Protein AF-A0A538B0Q5-F1 (afdb_monomer_lite)

Secondary structure (DSSP, 8-state):
-EEEE-SSEEEEE-S-TTS-HHHHHHHHHHTT-EEEEEEEEE-GGGTTSEEEEEEEESSPPEEEEESSS----TT-S-EEEEEEEETT--SEEEEEEEEEPPTTPPPSB---TTSTTSTTTT---TTSBHHHHHHHHHHHT-EEEEEES-TTT--TT---TTTTTTSEEEEEEEEETTEEEEEEESSPPPPPPTTSHHHHHHHHHTTT-

Structure (mmCIF, N/CA/C/O backbone):
data_AF-A0A538B0Q5-F1
#
_entry.id   AF-A0A538B0Q5-F1
#
loop_
_atom_site.group_PDB
_atom_site.id
_atom_site.type_symbol
_atom_site.label_atom_id
_atom_site.label_alt_id
_atom_site.label_comp_id
_atom_site.label_asym_id
_atom_site.label_entity_id
_atom_site.label_seq_id
_atom_site.pdbx_PDB_ins_code
_atom_site.Cartn_x
_atom_site.Cartn_y
_atom_site.Cartn_z
_atom_site.occupancy
_atom_site.B_iso_or_equiv
_atom_site.auth_seq_id
_atom_site.auth_comp_id
_atom_site.auth_asym_id
_atom_site.auth_atom_id
_atom_site.pdbx_PDB_model_num
ATOM 1 N N . MET A 1 1 ? -12.295 -9.706 17.803 1.00 76.81 1 MET A N 1
ATOM 2 C CA . MET A 1 1 ? -11.868 -8.493 18.529 1.00 76.81 1 MET A CA 1
ATOM 3 C C . MET A 1 1 ? -11.926 -8.810 20.002 1.00 76.81 1 MET A C 1
ATOM 5 O O . MET A 1 1 ? -12.905 -9.413 20.437 1.00 76.81 1 MET A O 1
ATOM 9 N N . SER A 1 2 ? -10.903 -8.405 20.740 1.00 84.00 2 SER A N 1
ATOM 10 C CA . SER A 1 2 ? -10.855 -8.537 22.190 1.00 84.00 2 SER A CA 1
ATOM 11 C C . SER A 1 2 ? -10.768 -7.169 22.850 1.00 84.00 2 SER A C 1
ATOM 13 O O . SER A 1 2 ? -10.190 -6.230 22.303 1.00 84.00 2 SER A O 1
ATOM 15 N N . PHE A 1 3 ? -11.368 -7.075 24.036 1.00 87.56 3 PHE A N 1
ATOM 16 C CA . PHE A 1 3 ? -11.275 -5.914 24.906 1.00 87.56 3 PHE A CA 1
ATOM 17 C C . PHE A 1 3 ? -10.612 -6.320 26.212 1.00 87.56 3 PHE A C 1
ATOM 19 O O . PHE A 1 3 ? -10.954 -7.342 26.811 1.00 87.56 3 PHE A O 1
ATOM 26 N N . SER A 1 4 ? -9.691 -5.493 26.679 1.00 90.25 4 SER A N 1
ATOM 27 C CA . SER A 1 4 ? -9.152 -5.571 28.031 1.00 90.25 4 SER A CA 1
ATOM 28 C C . SER A 1 4 ? -9.111 -4.185 28.664 1.00 90.25 4 SER A C 1
ATOM 30 O O . SER A 1 4 ? -9.339 -3.179 27.995 1.00 90.25 4 SER A O 1
ATOM 32 N N . ASN A 1 5 ? -8.894 -4.133 29.973 1.00 87.81 5 ASN A N 1
ATOM 33 C CA . ASN A 1 5 ? -8.815 -2.891 30.728 1.00 87.81 5 ASN A CA 1
ATOM 34 C C . ASN A 1 5 ? -7.519 -2.909 31.542 1.00 87.81 5 ASN A C 1
ATOM 36 O O . ASN A 1 5 ? -7.260 -3.891 32.242 1.00 87.81 5 ASN A O 1
ATOM 40 N N . ASP A 1 6 ? -6.712 -1.856 31.439 1.00 87.69 6 ASP A N 1
ATOM 41 C CA . ASP A 1 6 ? -5.431 -1.724 32.151 1.00 87.69 6 ASP A CA 1
ATOM 42 C C . ASP A 1 6 ? -5.506 -0.796 33.385 1.00 87.69 6 ASP A C 1
ATOM 44 O O . ASP A 1 6 ? -4.496 -0.497 34.020 1.00 87.69 6 ASP A O 1
ATOM 48 N N . GLY A 1 7 ? -6.717 -0.368 33.754 1.00 83.81 7 GLY A N 1
ATOM 49 C CA . GLY A 1 7 ? -7.027 0.527 34.867 1.00 83.81 7 GLY A CA 1
ATOM 50 C C . GLY A 1 7 ? -7.202 1.991 34.462 1.00 83.81 7 GLY A C 1
ATOM 51 O O . GLY A 1 7 ? -7.854 2.735 35.195 1.00 83.81 7 GLY A O 1
ATOM 52 N N . GLN A 1 8 ? -6.668 2.404 33.309 1.00 86.50 8 GLN A N 1
ATOM 53 C CA . GLN A 1 8 ? -6.812 3.765 32.777 1.00 86.50 8 GLN A CA 1
ATOM 54 C C . GLN A 1 8 ? -7.414 3.789 31.367 1.00 86.50 8 GLN A C 1
ATOM 56 O O . GLN A 1 8 ? -8.008 4.796 30.982 1.00 86.50 8 GLN A O 1
ATOM 61 N N . TYR A 1 9 ? -7.313 2.679 30.636 1.00 90.62 9 TYR A N 1
ATOM 62 C CA . TYR A 1 9 ? -7.735 2.553 29.251 1.00 90.62 9 TYR A CA 1
ATOM 63 C C . TYR A 1 9 ? -8.547 1.278 29.013 1.00 90.62 9 TYR A C 1
ATOM 65 O O . TYR A 1 9 ? -8.356 0.246 29.663 1.00 90.62 9 TYR A O 1
ATOM 73 N N . ILE A 1 10 ? -9.428 1.348 28.019 1.00 88.94 10 ILE A N 1
ATOM 74 C CA . ILE A 1 10 ? -9.955 0.196 27.293 1.00 88.94 10 ILE A CA 1
ATOM 75 C C . ILE A 1 10 ? -8.992 -0.089 26.140 1.00 88.94 10 ILE A C 1
ATOM 77 O O . ILE A 1 10 ? -8.752 0.759 25.286 1.00 88.94 10 ILE A O 1
ATOM 81 N N . VAL A 1 11 ? -8.446 -1.296 26.112 1.00 90.12 11 VAL A N 1
ATOM 82 C CA . VAL A 1 11 ? -7.551 -1.787 25.063 1.00 90.12 11 VAL A CA 1
ATOM 83 C C . VAL A 1 11 ? -8.374 -2.671 24.136 1.00 90.12 11 VAL A C 1
ATOM 85 O O . VAL A 1 11 ? -8.817 -3.742 24.555 1.00 90.12 11 VAL A O 1
ATOM 88 N N . ALA A 1 12 ? -8.581 -2.225 22.900 1.00 88.38 12 ALA A N 1
ATOM 89 C CA . ALA A 1 12 ? -9.309 -2.945 21.862 1.00 88.38 12 ALA A CA 1
ATOM 90 C C . ALA A 1 12 ? -8.327 -3.481 20.812 1.00 88.38 12 ALA A C 1
ATOM 92 O O . ALA A 1 12 ? -7.640 -2.702 20.153 1.00 88.38 12 ALA A O 1
ATOM 93 N N . VAL A 1 13 ? -8.262 -4.804 20.642 1.00 85.19 13 VAL A N 1
ATOM 94 C CA . VAL A 1 13 ? -7.390 -5.458 19.652 1.00 85.19 13 VAL A CA 1
ATOM 95 C C . VAL A 1 13 ? -8.233 -6.104 18.563 1.00 85.19 13 VAL A C 1
ATOM 97 O O . VAL A 1 13 ? -9.110 -6.938 18.823 1.00 85.19 13 VAL A O 1
ATOM 100 N N . ILE A 1 14 ? -7.952 -5.741 17.315 1.00 75.44 14 ILE A N 1
ATOM 101 C CA . ILE A 1 14 ? -8.694 -6.226 16.155 1.00 75.44 14 ILE A CA 1
ATOM 102 C C . ILE A 1 14 ? -8.078 -7.556 15.699 1.00 75.44 14 ILE A C 1
ATOM 104 O O . ILE A 1 14 ? -7.111 -7.604 14.949 1.00 75.44 14 ILE A O 1
ATOM 108 N N . GLU A 1 15 ? -8.633 -8.655 16.207 1.00 69.81 15 GLU A N 1
ATOM 109 C CA . GLU A 1 15 ? -8.141 -10.021 15.945 1.00 69.81 15 GLU A CA 1
ATOM 110 C C . GLU A 1 15 ? -8.702 -10.648 14.662 1.00 69.81 15 GLU A C 1
ATOM 112 O O . GLU A 1 15 ? -8.016 -11.426 14.006 1.00 69.81 15 GLU A O 1
ATOM 117 N N . ASP A 1 16 ? -9.957 -10.328 14.332 1.00 66.31 16 ASP A N 1
ATOM 118 C CA . ASP A 1 16 ? -10.623 -10.764 13.104 1.00 66.31 16 ASP A CA 1
ATOM 119 C C . ASP A 1 16 ? -11.219 -9.537 12.410 1.00 66.31 16 ASP A C 1
ATOM 121 O O . ASP A 1 16 ? -12.294 -9.061 12.776 1.00 66.31 16 ASP A O 1
ATOM 125 N N . PRO A 1 17 ? -10.498 -8.983 11.445 1.00 59.56 17 PRO A N 1
ATOM 126 C CA . PRO A 1 17 ? -10.914 -7.802 10.715 1.00 59.56 17 PRO A CA 1
ATOM 127 C C . PRO A 1 17 ? -11.719 -8.132 9.451 1.00 59.56 17 PRO A C 1
ATOM 129 O O . PRO A 1 17 ? -12.080 -7.227 8.706 1.00 59.56 17 PRO A O 1
ATOM 132 N N . GLN A 1 18 ? -11.993 -9.417 9.188 1.00 62.22 18 GLN A N 1
ATOM 133 C CA . GLN A 1 18 ? -13.043 -9.817 8.248 1.00 62.22 18 GLN A CA 1
ATOM 134 C C . GLN A 1 18 ? -14.423 -9.836 8.924 1.00 62.22 18 GLN A C 1
ATOM 136 O O . GLN A 1 18 ? -15.423 -10.116 8.262 1.00 62.22 18 GLN A O 1
ATOM 141 N N . ALA A 1 19 ? -14.488 -9.553 10.232 1.00 66.50 19 ALA A N 1
ATOM 142 C CA . ALA A 1 19 ? -15.744 -9.355 10.930 1.00 66.50 19 ALA A CA 1
ATOM 143 C C . ALA A 1 19 ? -16.524 -8.183 10.322 1.00 66.50 19 ALA A C 1
ATOM 145 O O . ALA A 1 19 ? -15.962 -7.168 9.913 1.00 66.50 19 ALA A O 1
ATOM 146 N N . ASP A 1 20 ? -17.840 -8.351 10.283 1.00 78.38 20 ASP A N 1
ATOM 147 C CA . ASP A 1 20 ? -18.780 -7.353 9.795 1.00 78.38 20 ASP A CA 1
ATOM 148 C C . ASP A 1 20 ? -18.624 -6.008 10.537 1.00 78.38 20 ASP A C 1
ATOM 150 O O . ASP A 1 20 ? -18.430 -5.974 11.757 1.00 78.38 20 ASP A O 1
ATOM 154 N N . ALA A 1 21 ? -18.699 -4.900 9.793 1.00 84.06 21 ALA A N 1
ATOM 155 C CA . ALA A 1 21 ? -18.480 -3.552 10.320 1.00 84.06 21 ALA A CA 1
ATOM 156 C C . ALA A 1 21 ? -19.457 -3.212 11.458 1.00 84.06 21 ALA A C 1
ATOM 158 O O . ALA A 1 21 ? -19.044 -2.677 12.490 1.00 84.06 21 ALA A O 1
ATOM 159 N N . ASP A 1 22 ? -20.731 -3.594 11.308 1.00 85.31 22 ASP A N 1
ATOM 160 C CA . ASP A 1 22 ? -21.761 -3.355 12.317 1.00 85.31 22 ASP A CA 1
ATOM 161 C C . ASP A 1 22 ? -21.506 -4.214 13.557 1.00 85.31 22 ASP A C 1
ATOM 163 O O . ASP A 1 22 ? -21.718 -3.760 14.681 1.00 85.31 22 ASP A O 1
ATOM 167 N N . ALA A 1 23 ? -20.996 -5.437 13.385 1.00 86.06 23 ALA A N 1
ATOM 168 C CA . ALA A 1 23 ? -20.600 -6.284 14.507 1.00 86.06 23 ALA A CA 1
ATOM 169 C C . ALA A 1 23 ? -19.429 -5.682 15.305 1.00 86.06 23 ALA A C 1
ATOM 171 O O . ALA A 1 23 ? -19.438 -5.728 16.539 1.00 86.06 23 ALA A O 1
ATOM 172 N N . LEU A 1 24 ? -18.441 -5.089 14.626 1.00 84.94 24 LEU A N 1
ATOM 173 C CA . LEU A 1 24 ? -17.320 -4.404 15.276 1.00 84.94 24 LEU A CA 1
ATOM 174 C C . LEU A 1 24 ? -17.778 -3.125 15.993 1.00 84.94 24 LEU A C 1
ATOM 176 O O . LEU A 1 24 ? -17.452 -2.938 17.167 1.00 84.94 24 LEU A O 1
ATOM 180 N N . ALA A 1 25 ? -18.592 -2.292 15.341 1.00 88.31 25 ALA A N 1
ATOM 181 C CA . ALA A 1 25 ? -19.164 -1.091 15.950 1.00 88.31 25 ALA A CA 1
ATOM 182 C C . ALA A 1 25 ? -20.062 -1.429 17.156 1.00 88.31 25 ALA A C 1
ATOM 184 O O . ALA A 1 25 ? -19.958 -0.814 18.219 1.00 88.31 25 ALA A O 1
ATOM 185 N N . ALA A 1 26 ? -20.893 -2.471 17.050 1.00 88.88 26 ALA A N 1
ATOM 186 C CA . ALA A 1 26 ? -21.725 -2.943 18.154 1.00 88.88 26 ALA A CA 1
ATOM 187 C C . ALA A 1 26 ? -20.891 -3.434 19.344 1.00 88.88 26 ALA A C 1
ATOM 189 O O . ALA A 1 26 ? -21.313 -3.295 20.494 1.00 88.88 26 ALA A O 1
ATOM 190 N N . ALA A 1 27 ? -19.711 -4.000 19.092 1.00 89.06 27 ALA A N 1
ATOM 191 C CA . ALA A 1 27 ? -18.803 -4.416 20.147 1.00 89.06 27 ALA A CA 1
ATOM 192 C C . ALA A 1 27 ? -18.197 -3.205 20.884 1.00 89.06 27 ALA A C 1
ATOM 194 O O . ALA A 1 27 ? -18.163 -3.220 22.111 1.00 89.06 27 ALA A O 1
ATOM 195 N N . PHE A 1 28 ? -17.838 -2.114 20.194 1.00 91.00 28 PHE A N 1
ATOM 196 C CA . PHE A 1 28 ? -17.477 -0.849 20.859 1.00 91.00 28 PHE A CA 1
ATOM 197 C C . PHE A 1 28 ? -18.643 -0.265 21.673 1.00 91.00 28 PHE A C 1
ATOM 199 O O . PHE A 1 28 ? -18.464 0.116 22.834 1.00 91.00 28 PHE A O 1
ATOM 206 N N . ALA A 1 29 ? -19.858 -0.280 21.121 1.00 91.69 29 ALA A N 1
ATOM 207 C CA . ALA A 1 29 ? -21.050 0.232 21.797 1.00 91.69 29 ALA A CA 1
ATOM 208 C C . ALA A 1 29 ? -21.390 -0.536 23.091 1.00 91.69 29 ALA A C 1
ATOM 210 O O . ALA A 1 29 ? -21.847 0.065 24.064 1.00 91.69 29 ALA A O 1
ATOM 211 N N . GLN A 1 30 ? -21.119 -1.847 23.154 1.00 91.12 30 GLN A N 1
ATOM 212 C CA . GLN A 1 30 ? -21.259 -2.644 24.387 1.00 91.12 30 GLN A CA 1
ATOM 213 C C . GLN A 1 30 ? -20.343 -2.158 25.521 1.00 91.12 30 GLN A C 1
ATOM 215 O O . GLN A 1 30 ? -20.654 -2.369 26.693 1.00 91.12 30 GLN A O 1
ATOM 220 N N . HIS A 1 31 ? -19.252 -1.470 25.179 1.00 89.38 31 HIS A N 1
ATOM 221 C CA . HIS A 1 31 ? -18.333 -0.831 26.117 1.00 89.38 31 HIS A CA 1
ATOM 222 C C . HIS A 1 31 ? -18.621 0.667 26.323 1.00 89.38 31 HIS A C 1
ATOM 224 O O . HIS A 1 31 ? -17.837 1.353 26.973 1.00 89.38 31 HIS A O 1
ATOM 230 N N . GLY A 1 32 ? -19.757 1.173 25.826 1.00 90.06 32 GLY A N 1
ATOM 231 C CA . GLY A 1 32 ? -20.175 2.569 25.989 1.00 90.06 32 GLY A CA 1
ATOM 232 C C . GLY A 1 32 ? -19.430 3.562 25.094 1.00 90.06 32 GLY A C 1
ATOM 233 O O . GLY A 1 32 ? -19.458 4.757 25.374 1.00 90.06 32 GLY A O 1
ATOM 234 N N . LEU A 1 33 ? -18.766 3.076 24.044 1.00 91.00 33 LEU A N 1
ATOM 235 C CA . LEU A 1 33 ? -17.949 3.875 23.135 1.00 91.00 33 LEU A CA 1
ATOM 236 C C . LEU A 1 33 ? -18.730 4.188 21.847 1.00 91.00 33 LEU A C 1
ATOM 238 O O . LEU A 1 33 ? -19.283 3.278 21.229 1.00 91.00 33 LEU A O 1
ATOM 242 N N . ASP A 1 34 ? -18.752 5.459 21.430 1.00 91.19 34 ASP A N 1
ATOM 243 C CA . ASP A 1 34 ? -19.313 5.904 20.140 1.00 91.19 34 ASP A CA 1
ATOM 244 C C . ASP A 1 34 ? -18.206 5.885 19.071 1.00 91.19 34 ASP A C 1
ATOM 246 O O . ASP A 1 34 ? -17.648 6.917 18.691 1.00 91.19 34 ASP A O 1
ATOM 250 N N . ILE A 1 35 ? -17.817 4.672 18.668 1.00 90.25 35 ILE A N 1
ATOM 251 C CA . ILE A 1 35 ? -16.793 4.432 17.645 1.00 90.25 35 ILE A CA 1
ATOM 252 C C . ILE A 1 35 ? -17.443 3.737 16.457 1.00 90.25 35 ILE A C 1
ATOM 254 O O . ILE A 1 35 ? -18.004 2.646 16.581 1.00 90.25 35 ILE A O 1
ATOM 258 N N . THR A 1 36 ? -17.352 4.380 15.299 1.00 90.44 36 THR A N 1
ATOM 259 C CA . THR A 1 36 ? -17.851 3.848 14.028 1.00 90.44 36 THR A CA 1
ATOM 260 C C . THR A 1 36 ? -16.731 3.151 13.265 1.00 90.44 36 THR A C 1
ATOM 262 O O . THR A 1 36 ? -15.564 3.524 13.386 1.00 90.44 36 THR A O 1
ATOM 265 N N . VAL A 1 37 ? -17.088 2.112 12.507 1.00 89.56 37 VAL A N 1
ATOM 266 C CA . VAL A 1 37 ? -16.137 1.279 11.765 1.00 89.56 37 VAL A CA 1
ATOM 267 C C . VAL A 1 37 ? -16.543 1.239 10.298 1.00 89.56 37 VAL A C 1
ATOM 269 O O . VAL A 1 37 ? -17.668 0.862 9.980 1.00 89.56 37 VAL A O 1
ATOM 272 N N . GLU A 1 38 ? -15.617 1.584 9.411 1.00 90.88 38 GLU A N 1
ATOM 273 C CA . GLU A 1 38 ? -15.754 1.429 7.963 1.00 90.88 38 GLU A CA 1
ATOM 274 C C . GLU A 1 38 ? -14.793 0.346 7.451 1.00 90.88 38 GLU A C 1
ATOM 276 O O . GLU A 1 38 ? -13.660 0.222 7.922 1.00 90.88 38 GLU A O 1
ATOM 281 N N . LEU A 1 39 ? -15.238 -0.447 6.470 1.00 89.44 39 LEU A N 1
ATOM 282 C CA . LEU A 1 39 ? -14.409 -1.451 5.800 1.00 89.44 39 LEU A CA 1
ATOM 283 C C . LEU A 1 39 ? -14.133 -1.037 4.354 1.00 89.44 39 LEU A C 1
ATOM 285 O O . LEU A 1 39 ? -15.050 -1.005 3.530 1.00 89.44 39 LEU A O 1
ATOM 289 N N . LEU A 1 40 ? -12.862 -0.817 4.019 1.00 91.56 40 LEU A N 1
ATOM 290 C CA . LEU A 1 40 ? -12.434 -0.461 2.664 1.00 91.56 40 LEU A CA 1
ATOM 291 C C . LEU A 1 40 ? -11.590 -1.567 2.015 1.00 91.56 40 LEU A C 1
ATOM 293 O O . LEU A 1 40 ? -10.866 -2.272 2.721 1.00 91.56 40 LEU A O 1
ATOM 297 N N . PRO A 1 41 ? -11.661 -1.742 0.680 1.00 93.19 41 PRO A N 1
ATOM 298 C CA . PRO A 1 41 ? -10.795 -2.680 -0.022 1.00 93.19 41 PRO A CA 1
ATOM 299 C C . PRO A 1 41 ? -9.342 -2.216 0.064 1.00 93.19 41 PRO A C 1
ATOM 301 O O . PRO A 1 41 ? -9.035 -1.058 -0.233 1.00 93.19 41 PRO A O 1
ATOM 304 N N . VAL A 1 42 ? -8.443 -3.119 0.450 1.00 91.88 42 VAL A N 1
ATOM 305 C CA . VAL A 1 42 ? -7.012 -2.817 0.574 1.00 91.88 42 VAL A CA 1
ATOM 306 C C . VAL A 1 42 ? -6.132 -3.881 -0.060 1.00 91.88 42 VAL A C 1
ATOM 308 O O . VAL A 1 42 ? -6.574 -5.003 -0.320 1.00 91.88 42 VAL A O 1
ATOM 311 N N . SER A 1 43 ? -4.863 -3.533 -0.273 1.00 91.94 43 SER A N 1
ATOM 312 C CA . SER A 1 43 ? -3.868 -4.486 -0.756 1.00 91.94 43 SER A CA 1
ATOM 313 C C . SER A 1 43 ? -3.645 -5.647 0.234 1.00 91.94 43 SER A C 1
ATOM 315 O O . SER A 1 43 ? -3.832 -5.468 1.444 1.00 91.94 43 SER A O 1
ATOM 317 N N . PRO A 1 44 ? -3.238 -6.843 -0.237 1.00 90.31 44 PRO A N 1
ATOM 318 C CA . PRO A 1 44 ? -3.142 -8.049 0.587 1.00 90.31 44 PRO A CA 1
ATOM 319 C C . PRO A 1 44 ? -2.392 -7.896 1.916 1.00 90.31 44 PRO A C 1
ATOM 321 O O . PRO A 1 44 ? -2.827 -8.463 2.917 1.00 90.31 44 PRO A O 1
ATOM 324 N N . SER A 1 45 ? -1.303 -7.118 1.969 1.00 86.88 45 SER A N 1
ATOM 325 C CA . SER A 1 45 ? -0.532 -6.937 3.212 1.00 86.88 45 SER A CA 1
ATOM 326 C C . SER A 1 45 ? -1.237 -6.067 4.260 1.00 86.88 45 SER A C 1
ATOM 328 O O . SER A 1 45 ? -0.878 -6.114 5.438 1.00 86.88 45 SER A O 1
ATOM 330 N N . LEU A 1 46 ? -2.245 -5.291 3.855 1.00 86.06 46 LEU A N 1
ATOM 331 C CA . LEU A 1 46 ? -3.045 -4.443 4.738 1.00 86.06 46 LEU A CA 1
ATOM 332 C C . LEU A 1 46 ? -4.381 -5.073 5.112 1.00 86.06 46 LEU A C 1
ATOM 334 O O . LEU A 1 46 ? -5.100 -4.497 5.931 1.00 86.06 46 LEU A O 1
ATOM 338 N N . VAL A 1 47 ? -4.721 -6.239 4.547 1.00 85.62 47 VAL A N 1
ATOM 339 C CA . VAL A 1 47 ? -5.938 -6.945 4.933 1.00 85.62 47 VAL A CA 1
ATOM 340 C C . VAL A 1 47 ? -5.885 -7.176 6.426 1.00 85.62 47 VAL A C 1
ATOM 342 O O . VAL A 1 47 ? -5.002 -7.830 6.984 1.00 85.62 47 VAL A O 1
ATOM 345 N N . GLY A 1 48 ? -6.865 -6.581 7.070 1.00 79.69 48 GLY A N 1
ATOM 346 C CA . GLY A 1 48 ? -7.046 -6.698 8.474 1.00 79.69 48 GLY A CA 1
ATOM 347 C C . GLY A 1 48 ? -6.339 -5.712 9.374 1.00 79.69 48 GLY A C 1
ATOM 348 O O . GLY A 1 48 ? -6.344 -5.866 10.595 1.00 79.69 48 GLY A O 1
ATOM 349 N N . LYS A 1 49 ? -5.709 -4.715 8.774 1.00 80.06 49 LYS A N 1
ATOM 350 C CA . LYS A 1 49 ? -5.036 -3.641 9.483 1.00 80.06 49 LYS A CA 1
ATOM 351 C C . LYS A 1 49 ? -5.923 -2.410 9.492 1.00 80.06 49 LYS A C 1
ATOM 353 O O . LYS A 1 49 ? -6.749 -2.216 8.597 1.00 80.06 49 LYS A O 1
ATOM 358 N N . MET A 1 50 ? -5.738 -1.576 10.505 1.00 82.81 50 MET A N 1
ATOM 359 C CA . MET A 1 50 ? -6.312 -0.240 10.485 1.00 82.81 50 MET A CA 1
ATOM 360 C C . MET A 1 50 ? -5.546 0.604 9.464 1.00 82.81 50 MET A C 1
ATOM 362 O O . MET A 1 50 ? -4.319 0.580 9.423 1.00 82.81 50 MET A O 1
ATOM 366 N N . VAL A 1 51 ? -6.263 1.307 8.595 1.00 81.12 51 VAL A N 1
ATOM 367 C CA . VAL A 1 51 ? -5.654 2.146 7.547 1.00 81.12 51 VAL A CA 1
ATOM 368 C C . VAL A 1 51 ? -5.930 3.627 7.753 1.00 81.12 51 VAL A C 1
ATOM 370 O O . VAL A 1 51 ? -5.254 4.460 7.153 1.00 81.12 51 VAL A O 1
ATOM 373 N N . MET A 1 52 ? -6.891 3.954 8.617 1.00 80.88 52 MET A N 1
ATOM 374 C CA . MET A 1 52 ? -7.192 5.313 9.039 1.00 80.88 52 MET A CA 1
ATOM 375 C C . MET A 1 52 ? -7.852 5.290 10.416 1.00 80.88 52 MET A C 1
ATOM 377 O O . MET A 1 52 ? -8.633 4.389 10.726 1.00 80.88 52 MET A O 1
ATOM 381 N N . GLU A 1 53 ? -7.541 6.304 11.207 1.00 80.94 53 GLU A N 1
ATOM 382 C CA . GLU A 1 53 ? -8.197 6.640 12.462 1.00 80.94 53 GLU A CA 1
ATOM 383 C C . GLU A 1 53 ? -8.456 8.146 12.425 1.00 80.94 53 GLU A C 1
ATOM 385 O O . GLU A 1 53 ? -7.544 8.917 12.117 1.00 80.94 53 GLU A O 1
ATOM 390 N N . ASP A 1 54 ? -9.694 8.546 12.690 1.00 79.19 54 ASP A N 1
ATOM 391 C CA . ASP A 1 54 ? -10.086 9.941 12.849 1.00 79.19 54 ASP A CA 1
ATOM 392 C C . ASP A 1 54 ? -10.868 10.106 14.156 1.00 79.19 54 ASP A C 1
ATOM 394 O O . ASP A 1 54 ? -11.692 9.263 14.527 1.00 79.19 54 ASP A O 1
ATOM 398 N N . GLN A 1 55 ? -10.597 11.196 14.864 1.00 77.88 55 GLN A N 1
ATOM 399 C CA . GLN A 1 55 ? -11.231 11.524 16.131 1.00 77.88 55 GLN A CA 1
ATOM 400 C C . GLN A 1 55 ? -11.783 12.942 16.058 1.00 77.88 55 GLN A C 1
ATOM 402 O O . GLN A 1 55 ? -11.040 13.919 15.976 1.00 77.88 55 GLN A O 1
ATOM 407 N N . ASP A 1 56 ? -13.102 13.054 16.193 1.00 65.62 56 ASP A N 1
ATOM 408 C CA . ASP A 1 56 ? -13.783 14.342 16.111 1.00 65.62 56 ASP A CA 1
ATOM 409 C C . ASP A 1 56 ? -13.625 15.156 17.405 1.00 65.62 56 ASP A C 1
ATOM 411 O O . ASP A 1 56 ? -13.442 16.375 17.368 1.00 65.62 56 ASP A O 1
ATOM 415 N N . GLN A 1 57 ? -13.770 14.503 18.569 1.00 62.81 57 GLN A N 1
ATOM 416 C CA . GLN A 1 57 ? -13.804 15.128 19.903 1.00 62.81 57 GLN A CA 1
ATOM 417 C C . GLN A 1 57 ? -13.405 14.130 21.001 1.00 62.81 57 GLN A C 1
ATOM 419 O O . GLN A 1 57 ? -13.670 12.942 20.853 1.00 62.81 57 GLN A O 1
ATOM 424 N N . GLY A 1 58 ? -12.860 14.609 22.129 1.00 61.50 58 GLY A N 1
ATOM 425 C CA . GLY A 1 58 ? -12.558 13.800 23.328 1.00 61.50 58 GLY A CA 1
ATOM 426 C C . GLY A 1 58 ? -11.072 13.789 23.720 1.00 61.50 58 GLY A C 1
ATOM 427 O O . GLY A 1 58 ? -10.280 14.449 23.050 1.00 61.50 58 GLY A O 1
ATOM 428 N N . PRO A 1 59 ? -10.692 13.095 24.815 1.00 68.69 59 PRO A N 1
ATOM 429 C CA . PRO A 1 59 ? -9.288 12.786 25.096 1.00 68.69 59 PRO A CA 1
ATOM 430 C C . PRO A 1 59 ? -8.720 11.871 23.999 1.00 68.69 59 PRO A C 1
ATOM 432 O O . PRO A 1 59 ? -9.465 11.071 23.437 1.00 68.69 59 PRO A O 1
ATOM 435 N N . ASP A 1 60 ? -7.436 12.017 23.671 1.00 81.62 60 ASP A N 1
ATOM 436 C CA . ASP A 1 60 ? -6.814 11.323 22.534 1.00 81.62 60 ASP A CA 1
ATOM 437 C C . ASP A 1 60 ? -6.881 9.795 22.695 1.00 81.62 60 ASP A C 1
ATOM 439 O O . ASP A 1 60 ? -6.434 9.239 23.704 1.00 81.62 60 ASP A O 1
ATOM 443 N N . ILE A 1 61 ? -7.439 9.120 21.688 1.00 83.94 61 ILE A N 1
ATOM 444 C CA . ILE A 1 61 ? -7.285 7.679 21.505 1.00 83.94 61 ILE A CA 1
ATOM 445 C C . ILE A 1 61 ? -5.867 7.420 21.001 1.00 83.94 61 ILE A C 1
ATOM 447 O O . ILE A 1 61 ? -5.347 8.117 20.131 1.00 83.94 61 ILE A O 1
ATOM 451 N N . GLU A 1 62 ? -5.218 6.411 21.573 1.00 85.94 62 GLU A N 1
ATOM 452 C CA . GLU A 1 62 ? -3.898 5.998 21.127 1.00 85.94 62 GLU A CA 1
ATOM 453 C C . GLU A 1 62 ? -3.988 4.774 20.224 1.00 85.94 62 GLU A C 1
ATOM 455 O O . GLU A 1 62 ? -4.541 3.736 20.599 1.00 85.94 62 GLU A O 1
ATOM 460 N N . THR A 1 63 ? -3.354 4.848 19.062 1.00 83.75 63 THR A N 1
ATOM 461 C CA . THR A 1 63 ? -3.181 3.683 18.206 1.00 83.75 63 THR A CA 1
ATOM 462 C C . THR A 1 63 ? -2.188 2.697 18.830 1.00 83.75 63 THR A C 1
ATOM 464 O O . THR A 1 63 ? -1.057 3.047 19.175 1.00 83.75 63 THR A O 1
ATOM 467 N N . LEU A 1 64 ? -2.584 1.431 18.940 1.00 79.88 64 LEU A N 1
ATOM 468 C CA . LEU A 1 64 ? -1.684 0.344 19.316 1.00 79.88 64 LEU A CA 1
ATOM 469 C C . LEU A 1 64 ? -0.968 -0.167 18.084 1.00 79.88 64 LEU A C 1
ATOM 471 O O . LEU A 1 64 ? -1.610 -0.484 17.081 1.00 79.88 64 LEU A O 1
ATOM 475 N N . PHE A 1 65 ? 0.345 -0.331 18.196 1.00 77.62 65 PHE A N 1
ATOM 476 C CA . PHE A 1 65 ? 1.148 -0.830 17.100 1.00 77.62 65 PHE A CA 1
ATOM 477 C C . PHE A 1 65 ? 1.797 -2.182 17.386 1.00 77.62 65 PHE A C 1
ATOM 479 O O . PHE A 1 65 ? 2.216 -2.466 18.506 1.00 77.62 65 PHE A O 1
ATOM 486 N N . ASP A 1 66 ? 1.915 -2.994 16.338 1.00 72.50 66 ASP A N 1
ATOM 487 C CA . ASP A 1 66 ? 2.724 -4.207 16.325 1.00 72.50 66 ASP A CA 1
ATOM 488 C C . ASP A 1 66 ? 3.928 -4.009 15.399 1.00 72.50 66 ASP A C 1
ATOM 490 O O . ASP A 1 66 ? 3.803 -3.971 14.170 1.00 72.50 66 ASP A O 1
ATOM 494 N N . ASP A 1 67 ? 5.105 -3.889 16.014 1.00 65.38 67 ASP A N 1
ATOM 495 C CA . ASP A 1 67 ? 6.396 -3.762 15.331 1.00 65.38 67 ASP A CA 1
ATOM 496 C C . ASP A 1 67 ? 6.859 -5.083 14.681 1.00 65.38 67 ASP A C 1
ATOM 498 O O . ASP A 1 67 ? 7.800 -5.099 13.884 1.00 65.38 67 ASP A O 1
ATOM 502 N N . GLN A 1 68 ? 6.228 -6.212 15.026 1.00 61.97 68 GLN A N 1
ATOM 503 C CA . GLN A 1 68 ? 6.524 -7.542 14.487 1.00 61.97 68 GLN A CA 1
ATOM 504 C C . GLN A 1 68 ? 5.574 -7.951 13.355 1.00 61.97 68 GLN A C 1
ATOM 506 O O . GLN A 1 68 ? 5.929 -8.821 12.559 1.00 61.97 68 GLN A O 1
ATOM 511 N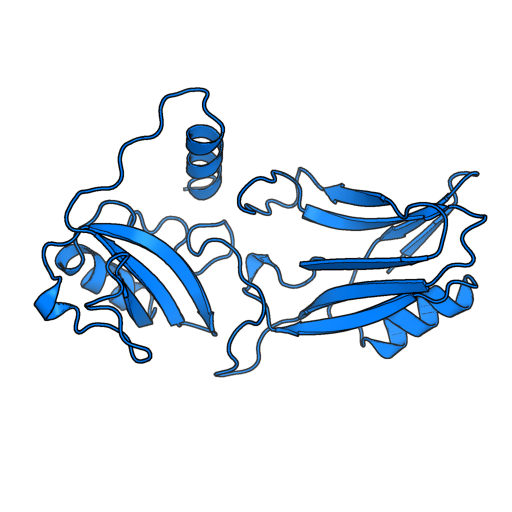 N . ALA A 1 69 ? 4.408 -7.310 13.222 1.00 60.41 69 ALA A N 1
ATOM 512 C CA . ALA A 1 69 ? 3.398 -7.652 12.212 1.00 60.41 69 ALA A CA 1
ATOM 513 C C . ALA A 1 69 ? 3.797 -7.327 10.756 1.00 60.41 69 ALA A C 1
ATOM 515 O O . ALA A 1 69 ? 3.029 -7.605 9.836 1.00 60.41 69 ALA A O 1
ATOM 516 N N . GLY A 1 70 ? 4.997 -6.785 10.520 1.00 58.34 70 GLY A N 1
ATOM 517 C CA . GLY A 1 70 ? 5.616 -6.743 9.192 1.00 58.34 70 GLY A CA 1
ATOM 518 C C . GLY A 1 70 ? 5.035 -5.723 8.207 1.00 58.34 70 GLY A C 1
ATOM 519 O O . GLY A 1 70 ? 5.400 -5.763 7.031 1.00 58.34 70 GLY A O 1
ATOM 520 N N . CYS A 1 71 ? 4.181 -4.789 8.644 1.00 63.09 71 CYS A N 1
ATOM 521 C CA . CYS A 1 71 ? 3.701 -3.715 7.771 1.00 63.09 71 CYS A CA 1
ATOM 522 C C . CYS A 1 71 ? 4.866 -2.810 7.388 1.00 63.09 71 CYS A C 1
ATOM 524 O O . CYS A 1 71 ? 5.523 -2.213 8.240 1.00 63.09 71 CYS A O 1
ATOM 526 N N . THR A 1 72 ? 5.106 -2.679 6.089 1.00 66.56 72 THR A N 1
ATOM 527 C CA . THR A 1 72 ? 6.114 -1.753 5.566 1.00 66.56 72 THR A CA 1
ATOM 528 C C . THR A 1 72 ? 5.447 -0.492 5.036 1.00 66.56 72 THR A C 1
ATOM 530 O O . THR A 1 72 ? 5.462 -0.248 3.841 1.00 66.56 72 THR A O 1
ATOM 533 N N . LEU A 1 73 ? 4.848 0.305 5.924 1.00 63.66 73 LEU A N 1
ATOM 534 C CA . LEU A 1 73 ? 4.245 1.581 5.532 1.00 63.66 73 LEU A CA 1
ATOM 535 C C . LEU A 1 73 ? 5.336 2.642 5.274 1.00 63.66 73 LEU A C 1
ATOM 537 O O . LEU A 1 73 ? 6.326 2.702 6.017 1.00 63.66 73 LEU A O 1
ATOM 541 N N . PRO A 1 74 ? 5.182 3.523 4.270 1.00 53.28 74 PRO A N 1
ATOM 542 C CA . PRO A 1 74 ? 6.062 4.675 4.105 1.00 53.28 74 PRO A CA 1
ATOM 543 C C . PRO A 1 74 ? 6.068 5.545 5.374 1.00 53.28 74 PRO A C 1
ATOM 545 O O . PRO A 1 74 ? 5.028 6.014 5.823 1.00 53.28 74 PRO A O 1
ATOM 548 N N . GLY A 1 75 ? 7.244 5.756 5.975 1.00 54.47 75 GLY A N 1
ATOM 549 C CA . GLY A 1 75 ? 7.397 6.609 7.164 1.00 54.47 75 GLY A CA 1
ATOM 550 C C . GLY A 1 75 ? 7.002 5.983 8.510 1.00 54.47 75 GLY A C 1
ATOM 551 O O . GLY A 1 75 ? 7.171 6.642 9.531 1.00 54.47 75 GLY A O 1
ATOM 552 N N . SER A 1 76 ? 6.555 4.722 8.541 1.00 61.91 76 SER A N 1
ATOM 553 C CA . SER A 1 76 ? 6.283 3.980 9.781 1.00 61.91 76 SER A CA 1
ATOM 554 C C . SER A 1 76 ? 6.912 2.582 9.744 1.00 61.91 76 SER A C 1
ATOM 556 O O . SER A 1 76 ? 7.155 1.997 8.685 1.00 61.91 76 SER A O 1
ATOM 558 N N . THR A 1 77 ? 7.241 2.047 10.916 1.00 60.56 77 THR A N 1
ATOM 559 C CA . THR A 1 77 ? 7.743 0.674 11.098 1.00 60.56 77 THR A CA 1
ATOM 560 C C . THR A 1 77 ? 6.697 -0.261 11.688 1.00 60.56 77 THR A C 1
ATOM 562 O O . THR A 1 77 ? 6.985 -1.441 11.872 1.00 60.56 77 THR A O 1
ATOM 565 N N . SER A 1 78 ? 5.514 0.260 12.001 1.00 67.75 78 SER A N 1
ATOM 566 C CA . SER A 1 78 ? 4.625 -0.361 12.970 1.00 67.75 78 SER A CA 1
ATOM 567 C C . SER A 1 78 ? 3.211 -0.471 12.398 1.00 67.75 78 SER A C 1
ATOM 569 O O . SER A 1 78 ? 2.672 0.499 11.862 1.00 67.75 78 SER A O 1
ATOM 571 N N . CYS A 1 79 ? 2.613 -1.663 12.479 1.00 73.62 79 CYS A N 1
ATOM 572 C CA . CYS A 1 79 ? 1.237 -1.890 12.036 1.00 73.62 79 CYS A CA 1
ATOM 573 C C . CYS A 1 79 ? 0.267 -1.391 13.102 1.00 73.62 79 CYS A C 1
ATOM 575 O O . CYS A 1 79 ? 0.355 -1.897 14.219 1.00 73.62 79 CYS A O 1
ATOM 577 N N . PRO A 1 80 ? -0.700 -0.520 12.801 1.00 77.12 80 PRO A N 1
ATOM 578 C CA . PRO A 1 80 ? -1.781 -0.262 13.738 1.00 77.12 80 PRO A CA 1
ATOM 579 C C . PRO A 1 80 ? -2.660 -1.525 13.863 1.00 77.12 80 PRO A C 1
ATOM 581 O O . PRO A 1 80 ? -3.246 -2.002 12.887 1.00 77.12 80 PRO A O 1
ATOM 584 N N . ILE A 1 81 ? -2.692 -2.115 15.057 1.00 78.56 81 ILE A N 1
ATOM 585 C CA . ILE A 1 81 ? -3.381 -3.385 15.367 1.00 78.56 81 ILE A CA 1
ATOM 586 C C . ILE A 1 81 ? -4.558 -3.220 16.333 1.00 78.56 81 ILE A C 1
ATOM 588 O O . ILE A 1 81 ? -5.277 -4.180 16.621 1.00 78.56 81 ILE A O 1
ATOM 592 N N . GLY A 1 82 ? -4.754 -2.018 16.861 1.00 83.94 82 GLY A N 1
ATOM 593 C CA . GLY A 1 82 ? -5.791 -1.765 17.842 1.00 83.94 82 GLY A CA 1
ATOM 594 C C . GLY A 1 82 ? -5.779 -0.338 18.353 1.00 83.94 82 GLY A C 1
ATOM 595 O O . GLY A 1 82 ? -5.041 0.510 17.854 1.00 83.94 82 GLY A O 1
ATOM 596 N N . LEU A 1 83 ? -6.587 -0.117 19.380 1.00 88.94 83 LEU A N 1
ATOM 597 C CA . LEU A 1 83 ? -6.796 1.173 20.018 1.00 88.94 83 LEU A CA 1
ATOM 598 C C . LEU A 1 83 ? -6.627 1.037 21.527 1.00 88.94 83 LEU A C 1
ATOM 600 O O . LEU A 1 83 ? -7.031 0.040 22.132 1.00 88.94 83 LEU A O 1
ATOM 604 N N . ARG A 1 84 ? -6.082 2.077 22.141 1.00 90.00 84 ARG A N 1
ATOM 605 C CA . ARG A 1 84 ? -6.016 2.266 23.582 1.00 90.00 84 ARG A CA 1
ATOM 606 C C . ARG A 1 84 ? -6.782 3.538 23.912 1.00 90.00 84 ARG A C 1
ATOM 608 O O . ARG A 1 84 ? -6.348 4.647 23.625 1.00 90.00 84 ARG A O 1
ATOM 615 N N . ILE A 1 85 ? -7.971 3.340 24.465 1.00 89.94 85 ILE A N 1
ATOM 616 C CA . ILE A 1 85 ? -9.025 4.345 24.569 1.00 89.94 85 ILE A CA 1
ATOM 617 C C . ILE A 1 85 ? -9.155 4.758 26.037 1.00 89.94 85 ILE A C 1
ATOM 619 O O . ILE A 1 85 ? -9.371 3.878 26.874 1.00 89.94 85 ILE A O 1
ATOM 623 N N . PRO A 1 86 ? -9.023 6.047 26.388 1.00 89.62 86 PRO A N 1
ATOM 624 C CA . PRO A 1 86 ? -9.175 6.504 27.769 1.00 89.62 86 PRO A CA 1
ATOM 625 C C . PRO A 1 86 ? -10.526 6.098 28.374 1.00 89.62 86 PRO A C 1
ATOM 627 O O . PRO A 1 86 ? -11.556 6.153 27.704 1.00 89.62 86 PRO A O 1
ATOM 630 N N . LEU A 1 87 ? -10.556 5.701 29.652 1.00 87.75 87 LEU A N 1
ATOM 631 C CA . LEU A 1 87 ? -11.810 5.302 30.319 1.00 87.75 87 LEU A CA 1
ATOM 632 C C . LEU A 1 87 ? -12.833 6.439 30.458 1.00 87.75 87 LEU A C 1
ATOM 634 O O . LEU A 1 87 ? -14.020 6.172 30.637 1.00 87.75 87 LEU A O 1
ATOM 638 N N . ASP A 1 88 ? -12.382 7.690 30.402 1.00 87.25 88 ASP A N 1
ATOM 639 C CA . ASP A 1 88 ? -13.206 8.901 30.404 1.00 87.25 88 ASP A CA 1
ATOM 640 C C . ASP A 1 88 ? -13.522 9.410 28.986 1.00 87.25 88 ASP A C 1
ATOM 642 O O . ASP A 1 88 ? -14.040 10.518 28.814 1.00 87.25 88 ASP A O 1
ATOM 646 N N . PHE A 1 89 ? -13.239 8.607 27.956 1.00 87.81 89 PHE A N 1
ATOM 647 C CA . PHE A 1 89 ? -13.607 8.930 26.588 1.00 87.81 89 PHE A CA 1
ATOM 648 C C . PHE A 1 89 ? -15.132 8.919 26.421 1.00 87.81 89 PHE A C 1
ATOM 650 O O . PHE A 1 89 ? -15.799 7.888 26.501 1.00 87.81 89 PHE A O 1
ATOM 657 N N . HIS A 1 90 ? -15.682 10.098 26.142 1.00 84.75 90 HIS A N 1
ATOM 658 C CA . HIS A 1 90 ? -17.092 10.314 25.795 1.00 84.75 90 HIS A CA 1
ATOM 659 C C . HIS A 1 90 ? -17.248 10.966 24.414 1.00 84.75 90 HIS A C 1
ATOM 661 O O . HIS A 1 90 ? -18.281 11.560 24.103 1.00 84.75 90 HIS A O 1
ATOM 667 N N . GLY A 1 91 ? -16.171 10.920 23.632 1.00 87.12 91 GLY A N 1
ATOM 668 C CA . GLY A 1 91 ? -16.071 11.493 22.306 1.00 87.12 91 GLY A CA 1
ATOM 669 C C . GLY A 1 91 ? -16.626 10.590 21.214 1.00 87.12 91 GLY A C 1
ATOM 670 O O . GLY A 1 91 ? -17.290 9.590 21.488 1.00 87.12 91 GLY A O 1
ATOM 671 N N . LYS A 1 92 ? -16.311 10.953 19.971 1.00 89.94 92 LYS A N 1
ATOM 672 C CA . LYS A 1 92 ? -16.614 10.154 18.783 1.00 89.94 92 LYS A CA 1
ATOM 673 C C . LYS A 1 92 ? -15.345 9.878 18.009 1.00 89.94 92 LYS A C 1
ATOM 675 O O . LYS A 1 92 ? -14.519 10.780 17.857 1.00 89.94 92 LYS A O 1
ATOM 680 N N . ALA A 1 93 ? -15.230 8.657 17.513 1.00 89.25 93 ALA A N 1
ATOM 681 C CA . ALA A 1 93 ? -14.151 8.281 16.618 1.00 89.25 93 ALA A CA 1
ATOM 682 C C . ALA A 1 93 ? -14.672 7.468 15.434 1.00 89.25 93 ALA A C 1
ATOM 684 O O . ALA A 1 93 ? -15.719 6.811 15.491 1.00 89.25 93 ALA A O 1
ATOM 685 N N . HIS A 1 94 ? -13.912 7.524 14.354 1.00 89.69 94 HIS A N 1
ATOM 686 C CA . HIS A 1 94 ? -14.135 6.780 13.135 1.00 89.69 94 HIS A CA 1
ATOM 687 C C . HIS A 1 94 ? -12.860 6.018 12.800 1.00 89.69 94 HIS A C 1
ATOM 689 O O . HIS A 1 94 ? -11.788 6.609 12.664 1.00 89.69 94 HIS A O 1
ATOM 695 N N . ILE A 1 95 ? -12.971 4.699 12.672 1.00 88.12 95 ILE A N 1
ATOM 696 C CA . ILE A 1 95 ? -11.852 3.857 12.262 1.00 88.12 95 ILE A CA 1
ATOM 697 C C . ILE A 1 95 ? -12.150 3.175 10.939 1.00 88.12 95 ILE A C 1
ATOM 699 O O . ILE A 1 95 ? -13.264 2.717 10.689 1.00 88.12 95 ILE A O 1
ATOM 703 N N . VAL A 1 96 ? -11.117 3.056 10.113 1.00 88.25 96 VAL A N 1
ATOM 704 C CA . VAL A 1 96 ? -11.192 2.351 8.837 1.00 88.25 96 VAL A CA 1
ATOM 705 C C . VAL A 1 96 ? -10.301 1.125 8.895 1.00 88.25 96 VAL A C 1
ATOM 707 O O . VAL A 1 96 ? -9.089 1.229 9.116 1.00 88.25 96 VAL A O 1
ATOM 710 N N . LEU A 1 97 ? -10.893 -0.040 8.651 1.00 87.00 97 LEU A N 1
ATOM 711 C CA . LEU A 1 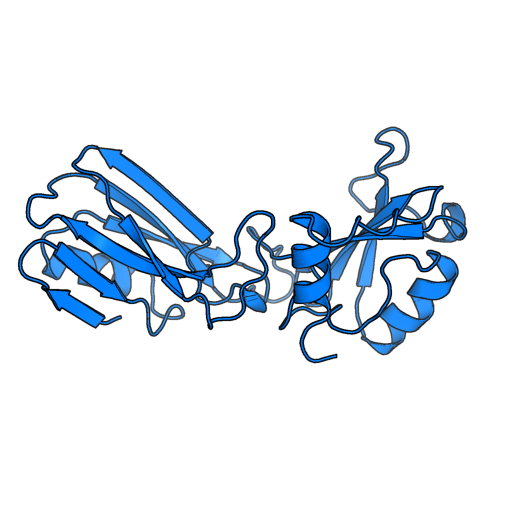97 ? -10.179 -1.306 8.556 1.00 87.00 97 LEU A CA 1
ATOM 712 C C . LEU A 1 97 ? -10.110 -1.783 7.111 1.00 87.00 97 LEU A C 1
ATOM 714 O O . LEU A 1 97 ? -11.039 -1.629 6.316 1.00 87.00 97 LEU A O 1
ATOM 718 N N . GLY A 1 98 ? -8.985 -2.403 6.781 1.00 87.19 98 GLY A N 1
ATOM 719 C CA . GLY A 1 98 ? -8.787 -3.024 5.489 1.00 87.19 98 GLY A CA 1
ATOM 720 C C . GLY A 1 98 ? -9.499 -4.368 5.383 1.00 87.19 98 GLY A C 1
ATOM 721 O O . GLY A 1 98 ? -9.164 -5.308 6.105 1.00 87.19 98 GLY A O 1
ATOM 722 N N . ARG A 1 99 ? -10.417 -4.505 4.426 1.00 90.44 99 ARG A N 1
ATOM 723 C CA . ARG A 1 99 ? -10.935 -5.805 3.976 1.00 90.44 99 ARG A CA 1
ATOM 724 C C . ARG A 1 99 ? -10.257 -6.242 2.679 1.00 90.44 99 ARG A C 1
ATOM 726 O O . ARG A 1 99 ? -9.684 -5.425 1.959 1.00 90.44 99 ARG A O 1
ATOM 733 N N . ALA A 1 100 ? -10.365 -7.527 2.349 1.00 90.06 100 ALA A N 1
ATOM 734 C CA . ALA A 1 100 ? -9.951 -7.996 1.033 1.00 90.06 100 ALA A CA 1
ATOM 735 C C . ALA A 1 100 ? -10.752 -7.270 -0.067 1.00 90.06 100 ALA A C 1
ATOM 737 O O . ALA A 1 100 ? -11.966 -7.062 0.070 1.00 90.06 100 ALA A O 1
ATOM 738 N N . GLY A 1 101 ? -10.065 -6.868 -1.138 1.00 89.94 101 GLY A N 1
ATOM 739 C CA . GLY A 1 101 ? -10.719 -6.370 -2.345 1.00 89.94 101 GLY A CA 1
ATOM 740 C C . GLY A 1 101 ? -11.469 -7.488 -3.067 1.00 89.94 101 GLY A C 1
ATOM 741 O O . GLY A 1 101 ? -11.039 -8.642 -3.071 1.00 89.94 101 GLY A O 1
ATOM 742 N N . GLY A 1 102 ? -12.612 -7.154 -3.656 1.00 89.12 102 GLY A N 1
ATOM 743 C CA . GLY A 1 102 ? -13.330 -8.043 -4.559 1.00 89.12 102 GLY A CA 1
ATOM 744 C C . GLY A 1 102 ? -12.655 -8.144 -5.936 1.00 89.12 102 GLY A C 1
ATOM 745 O O . GLY A 1 102 ? -11.795 -7.326 -6.273 1.00 89.12 102 GLY A O 1
ATOM 746 N N . PRO A 1 103 ? -13.066 -9.108 -6.780 1.00 89.25 103 PRO A N 1
ATOM 747 C CA . PRO A 1 103 ? -12.528 -9.239 -8.131 1.00 89.25 103 PRO A CA 1
ATOM 748 C C . PRO A 1 103 ? -12.718 -7.955 -8.953 1.00 89.25 103 PRO A C 1
ATOM 750 O O . PRO A 1 103 ? -13.848 -7.520 -9.178 1.00 89.25 103 PRO A O 1
ATOM 753 N N . GLY A 1 104 ? -11.611 -7.367 -9.416 1.00 88.44 104 GLY A N 1
ATOM 754 C CA . GLY A 1 104 ? -11.605 -6.120 -10.193 1.00 88.44 104 GLY A CA 1
ATOM 755 C C . GLY A 1 104 ? -11.919 -4.851 -9.391 1.00 88.44 104 GLY A C 1
ATOM 756 O O . GLY A 1 104 ? -12.117 -3.797 -9.991 1.00 88.44 104 GLY A O 1
ATOM 757 N N . GLU A 1 105 ? -11.992 -4.935 -8.062 1.00 94.94 105 GLU A N 1
ATOM 758 C CA . GLU A 1 105 ? -12.158 -3.773 -7.192 1.00 94.94 105 GLU A CA 1
ATOM 759 C C . GLU A 1 105 ? -10.817 -3.047 -7.016 1.00 94.94 105 GLU A C 1
ATOM 761 O O . GLU A 1 105 ? -9.812 -3.664 -6.654 1.00 94.94 105 GLU A O 1
ATOM 766 N N . ASP A 1 106 ? -10.801 -1.734 -7.263 1.00 95.62 106 ASP A N 1
ATOM 767 C CA . ASP A 1 106 ? -9.640 -0.896 -6.960 1.00 95.62 106 ASP A CA 1
ATOM 768 C C . ASP A 1 106 ? -9.481 -0.782 -5.429 1.00 95.62 106 ASP A C 1
ATOM 770 O O . ASP A 1 106 ? -10.445 -0.556 -4.692 1.00 95.62 106 ASP A O 1
ATOM 774 N N . TYR A 1 107 ? -8.250 -0.916 -4.942 1.00 95.19 107 TYR A N 1
ATOM 775 C CA . TYR A 1 107 ? -7.919 -0.711 -3.539 1.00 95.19 107 TYR A CA 1
ATOM 776 C C . TYR A 1 107 ? -8.029 0.773 -3.180 1.00 95.19 107 TYR A C 1
ATOM 778 O O . TYR A 1 107 ? -7.469 1.639 -3.853 1.00 95.19 107 TYR A O 1
ATOM 786 N N . ALA A 1 108 ? -8.718 1.068 -2.079 1.00 93.88 108 ALA A N 1
ATOM 787 C CA . ALA A 1 108 ? -8.840 2.420 -1.539 1.00 93.88 108 ALA A CA 1
ATOM 788 C C . ALA A 1 108 ? -7.599 2.833 -0.732 1.00 93.88 108 ALA A C 1
ATOM 790 O O . ALA A 1 108 ? -7.292 4.017 -0.616 1.00 93.88 108 ALA A O 1
ATOM 791 N N . SER A 1 109 ? -6.879 1.853 -0.182 1.00 89.88 109 SER A N 1
ATOM 792 C CA . SER A 1 109 ? -5.578 2.037 0.456 1.00 89.88 109 SER A CA 1
ATOM 793 C C . SER A 1 109 ? -4.684 0.844 0.145 1.00 89.88 109 SER A C 1
ATOM 795 O O . SER A 1 109 ? -5.143 -0.297 0.076 1.00 89.88 109 SER A O 1
ATOM 797 N N . ALA A 1 110 ? -3.401 1.095 -0.074 1.00 89.88 110 ALA A N 1
ATOM 798 C CA . ALA A 1 110 ? -2.456 0.065 -0.459 1.00 89.88 110 ALA A CA 1
ATOM 799 C C . ALA A 1 110 ? -1.085 0.336 0.151 1.00 89.88 110 ALA A C 1
ATOM 801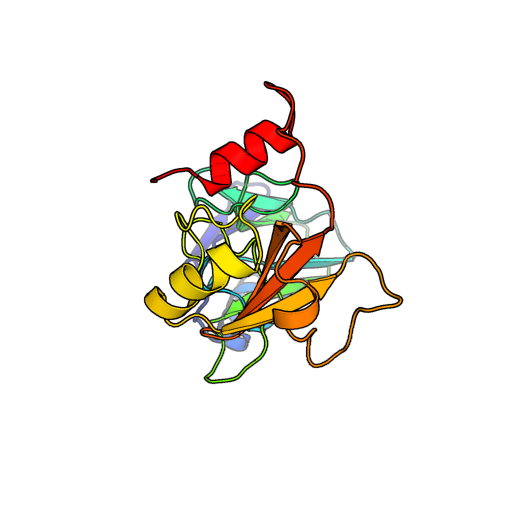 O O . ALA A 1 110 ? -0.716 1.480 0.421 1.00 89.88 110 ALA A O 1
ATOM 802 N N . ASN A 1 111 ? -0.336 -0.739 0.359 1.00 87.69 111 ASN A N 1
ATOM 803 C CA . ASN A 1 111 ? 1.051 -0.657 0.781 1.00 87.69 111 ASN A CA 1
ATOM 804 C C . ASN A 1 111 ? 1.994 -0.428 -0.413 1.00 87.69 111 ASN A C 1
ATOM 806 O O . ASN A 1 111 ? 1.560 -0.348 -1.559 1.00 87.69 111 ASN A O 1
ATOM 810 N N . ASP A 1 112 ? 3.301 -0.370 -0.173 1.00 91.50 112 ASP A N 1
ATOM 811 C CA . ASP A 1 112 ? 4.292 -0.486 -1.249 1.00 91.50 112 ASP A CA 1
ATOM 812 C C . ASP A 1 112 ? 4.203 -1.871 -1.906 1.00 91.50 112 ASP A C 1
ATOM 814 O O . ASP A 1 112 ? 4.199 -2.887 -1.213 1.00 91.50 112 ASP A O 1
ATOM 818 N N . ALA A 1 113 ? 4.158 -1.944 -3.240 1.00 94.88 113 ALA A N 1
ATOM 819 C CA . ALA A 1 113 ? 3.965 -3.211 -3.952 1.00 94.88 113 ALA A CA 1
ATOM 820 C C . ALA A 1 113 ? 5.114 -4.222 -3.753 1.00 94.88 113 ALA A C 1
ATOM 822 O O . ALA A 1 113 ? 4.955 -5.404 -4.075 1.00 94.88 113 ALA A O 1
ATOM 823 N N . PHE A 1 114 ? 6.272 -3.773 -3.259 1.00 93.81 114 PHE A N 1
ATOM 824 C CA . PHE A 1 114 ? 7.423 -4.605 -2.908 1.00 93.81 114 PHE A CA 1
ATOM 825 C C . PHE A 1 114 ? 7.394 -5.103 -1.456 1.00 93.81 114 PHE A C 1
ATOM 827 O O . PHE A 1 114 ? 8.225 -5.941 -1.098 1.00 93.81 114 PHE A O 1
ATOM 834 N N . ALA A 1 115 ? 6.470 -4.619 -0.622 1.00 90.31 115 ALA A N 1
ATOM 835 C CA . ALA A 1 115 ? 6.352 -5.033 0.771 1.00 90.31 115 ALA A CA 1
ATOM 836 C C . ALA A 1 115 ? 6.022 -6.528 0.903 1.00 90.31 115 ALA A C 1
ATOM 838 O O . ALA A 1 115 ? 5.419 -7.140 0.020 1.00 90.31 115 ALA A O 1
ATOM 839 N N . LEU A 1 116 ? 6.405 -7.127 2.033 1.00 87.81 116 LEU A N 1
ATOM 840 C CA . LEU A 1 116 ? 6.065 -8.516 2.338 1.00 87.81 116 LEU A CA 1
ATOM 841 C C . LEU A 1 116 ? 4.544 -8.726 2.256 1.00 87.81 116 LEU A C 1
ATOM 843 O O . LEU A 1 116 ? 3.773 -7.990 2.866 1.00 87.81 116 LEU A O 1
ATOM 847 N N . GLY A 1 117 ? 4.129 -9.751 1.513 1.00 88.62 117 GLY A N 1
ATOM 848 C CA . GLY A 1 117 ? 2.717 -10.051 1.257 1.00 88.62 117 GLY A CA 1
ATOM 849 C C . GLY A 1 117 ? 2.152 -9.412 -0.015 1.00 88.62 117 GLY A C 1
ATOM 850 O O . GLY A 1 117 ? 1.059 -9.786 -0.424 1.00 88.62 117 GLY A O 1
ATOM 851 N N . GLU A 1 118 ? 2.894 -8.518 -0.676 1.00 93.69 118 GLU A N 1
ATOM 852 C CA . GLU A 1 118 ? 2.475 -7.875 -1.925 1.00 93.69 118 GLU A CA 1
ATOM 853 C C . GLU A 1 118 ? 3.024 -8.573 -3.181 1.00 93.69 118 GLU A C 1
ATOM 855 O O . GLU A 1 118 ? 4.011 -9.316 -3.155 1.00 93.69 118 GLU A O 1
ATOM 860 N N . ALA A 1 119 ? 2.380 -8.321 -4.324 1.00 94.88 119 ALA A N 1
ATOM 861 C CA . ALA A 1 119 ? 2.614 -9.058 -5.569 1.00 94.88 119 ALA A CA 1
ATOM 862 C C . ALA A 1 119 ? 4.047 -8.923 -6.134 1.00 94.88 119 ALA A C 1
ATOM 864 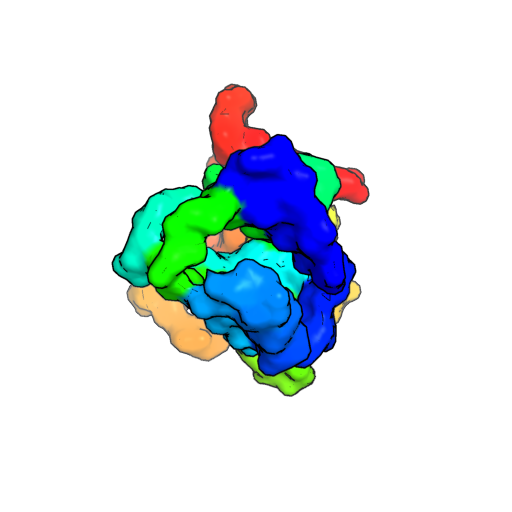O O . ALA A 1 119 ? 4.550 -9.833 -6.814 1.00 94.88 119 ALA A O 1
ATOM 865 N N . LEU A 1 120 ? 4.730 -7.803 -5.863 1.00 96.56 120 LEU A N 1
ATOM 866 C CA . LEU A 1 120 ? 6.092 -7.551 -6.344 1.00 96.56 120 LEU A CA 1
ATOM 867 C C . LEU A 1 120 ? 7.170 -7.854 -5.300 1.00 96.56 120 LEU A C 1
ATOM 869 O O . LEU A 1 120 ? 8.352 -7.635 -5.588 1.00 96.56 120 LEU A O 1
ATOM 873 N N . HIS A 1 121 ? 6.822 -8.410 -4.139 1.00 95.31 121 HIS A N 1
ATOM 874 C CA . HIS A 1 121 ? 7.808 -8.797 -3.134 1.00 95.31 121 HIS A CA 1
ATOM 875 C C . HIS A 1 121 ? 8.875 -9.747 -3.716 1.00 95.31 121 HIS A C 1
ATOM 877 O O . HIS A 1 121 ? 8.576 -10.663 -4.502 1.00 95.31 121 HIS A O 1
ATOM 883 N N . CYS A 1 122 ? 10.145 -9.483 -3.393 1.00 94.88 122 CYS A N 1
ATOM 884 C CA . CYS A 1 122 ? 11.331 -10.166 -3.931 1.00 94.88 122 CYS A CA 1
ATOM 885 C C . CYS A 1 122 ? 11.444 -10.187 -5.469 1.00 94.88 122 CYS A C 1
ATOM 887 O O . CYS A 1 122 ? 12.090 -11.066 -6.047 1.00 94.88 122 CYS A O 1
ATOM 889 N N . SER A 1 123 ? 10.785 -9.266 -6.180 1.00 95.81 123 SER A N 1
ATOM 890 C CA . SER A 1 123 ? 10.840 -9.210 -7.651 1.00 95.81 123 SER A CA 1
ATOM 891 C C . SER A 1 123 ? 12.128 -8.596 -8.191 1.00 95.81 123 SER A C 1
ATOM 893 O O . SER A 1 123 ? 12.483 -8.871 -9.338 1.00 95.81 123 SER A O 1
ATOM 895 N N . LYS A 1 124 ? 12.819 -7.787 -7.374 1.00 93.81 124 LYS A N 1
ATOM 896 C CA . LYS A 1 124 ? 14.010 -7.008 -7.750 1.00 93.81 124 LYS A CA 1
ATOM 897 C C . LYS A 1 124 ? 13.772 -6.058 -8.930 1.00 93.81 124 LYS A C 1
ATOM 899 O O . LYS A 1 124 ? 14.715 -5.697 -9.624 1.00 93.81 124 LYS A O 1
ATOM 904 N N . LEU A 1 125 ? 12.516 -5.678 -9.183 1.00 95.75 125 LEU A N 1
ATOM 905 C CA . LEU A 1 125 ? 12.161 -4.799 -10.299 1.00 95.75 125 LEU A CA 1
ATOM 906 C C . LEU A 1 125 ? 12.663 -3.370 -10.107 1.00 95.75 125 LEU A C 1
ATOM 908 O O . LEU A 1 125 ? 12.985 -2.720 -11.096 1.00 95.75 125 LEU A O 1
ATOM 912 N N . ARG A 1 126 ? 12.726 -2.871 -8.866 1.00 94.31 126 ARG A N 1
ATOM 913 C CA . ARG A 1 126 ? 13.208 -1.515 -8.571 1.00 94.31 126 ARG A CA 1
ATOM 914 C C . ARG A 1 126 ? 14.632 -1.349 -9.116 1.00 94.31 126 ARG A C 1
ATOM 916 O O . ARG A 1 126 ? 15.514 -2.149 -8.822 1.00 94.31 126 ARG A O 1
ATOM 923 N N . GLY A 1 127 ? 14.839 -0.334 -9.952 1.00 95.62 127 GLY A N 1
ATOM 924 C CA . GLY A 1 127 ? 16.103 -0.085 -10.650 1.00 95.62 127 GLY A CA 1
ATOM 925 C C . GLY A 1 127 ? 16.312 -0.851 -11.964 1.00 95.62 127 GLY A C 1
ATOM 926 O O . GLY A 1 127 ? 17.264 -0.543 -12.677 1.00 95.62 127 GLY A O 1
ATOM 927 N N . MET A 1 128 ? 15.439 -1.792 -12.341 1.00 97.69 128 MET A N 1
ATOM 928 C CA . MET A 1 128 ? 15.435 -2.369 -13.694 1.00 97.69 128 MET A CA 1
ATOM 929 C C . MET A 1 128 ? 14.850 -1.386 -14.705 1.00 97.69 128 MET A C 1
ATOM 931 O O . MET A 1 128 ? 14.030 -0.539 -14.350 1.00 97.69 128 MET A O 1
ATOM 935 N N . THR A 1 129 ? 15.209 -1.526 -15.983 1.00 98.12 129 THR A N 1
ATOM 936 C CA . THR A 1 129 ? 14.489 -0.805 -17.038 1.00 98.12 129 THR A CA 1
ATOM 937 C C . THR A 1 129 ? 13.08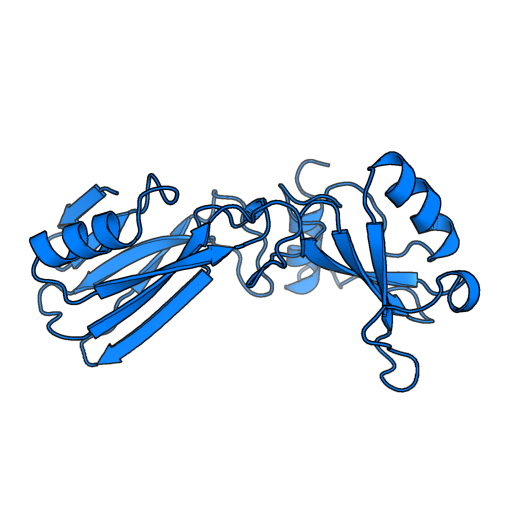5 -1.378 -17.239 1.00 98.12 129 THR A C 1
ATOM 939 O O . THR A 1 129 ? 12.845 -2.557 -16.972 1.00 98.12 129 THR A O 1
ATOM 942 N N . VAL A 1 130 ? 12.156 -0.583 -17.777 1.00 97.81 130 VAL A N 1
ATOM 943 C CA . VAL A 1 130 ? 10.806 -1.043 -18.152 1.00 97.81 130 VAL A CA 1
ATOM 944 C C . VAL A 1 130 ? 10.891 -2.290 -19.037 1.00 97.81 130 VAL A C 1
ATOM 946 O O . VAL A 1 130 ? 10.220 -3.286 -18.774 1.00 97.81 130 VAL A O 1
ATOM 949 N N . GLN A 1 131 ? 11.788 -2.299 -20.028 1.00 98.31 131 GLN A N 1
ATOM 950 C CA . GLN A 1 131 ? 11.999 -3.457 -20.900 1.00 98.31 131 GLN A CA 1
ATOM 951 C C . GLN A 1 131 ? 12.419 -4.724 -20.134 1.00 98.31 131 GLN A C 1
ATOM 953 O O . GLN A 1 131 ? 11.973 -5.822 -20.467 1.00 98.31 131 GLN A O 1
ATOM 958 N N . GLN A 1 132 ? 13.273 -4.589 -19.117 1.00 98.50 132 GLN A N 1
ATOM 959 C CA . GLN A 1 132 ? 13.703 -5.702 -18.264 1.00 98.50 132 GLN A CA 1
ATOM 960 C C . GLN A 1 132 ? 12.600 -6.151 -17.296 1.00 98.50 132 GLN A C 1
ATOM 962 O O . GLN A 1 132 ? 12.516 -7.336 -16.969 1.00 98.50 132 GLN A O 1
ATOM 967 N N . ALA A 1 133 ? 11.742 -5.226 -16.866 1.00 98.19 133 ALA A N 1
ATOM 968 C CA . ALA A 1 133 ? 10.670 -5.482 -15.916 1.00 98.19 133 ALA A CA 1
ATOM 969 C C . ALA A 1 133 ? 9.511 -6.295 -16.515 1.00 98.19 133 ALA A C 1
ATOM 971 O O . ALA A 1 133 ? 8.980 -7.189 -15.855 1.00 98.19 133 ALA A O 1
ATOM 972 N N . LEU A 1 134 ? 9.150 -6.042 -17.777 1.00 98.31 134 LEU A N 1
ATOM 973 C CA . LEU A 1 134 ? 8.049 -6.725 -18.473 1.00 98.31 134 LEU A CA 1
ATOM 974 C C . LEU A 1 134 ? 8.076 -8.268 -18.355 1.00 98.31 134 LEU A C 1
ATOM 976 O O . LEU A 1 134 ? 7.067 -8.840 -17.938 1.00 98.31 134 LEU A O 1
ATOM 980 N N . PRO A 1 135 ? 9.183 -8.986 -18.648 1.00 98.19 135 PRO A N 1
ATOM 981 C CA . PRO A 1 135 ? 9.216 -10.444 -18.493 1.00 98.19 135 PRO A CA 1
ATOM 982 C C . PRO A 1 135 ? 9.145 -10.915 -17.031 1.00 98.19 135 PRO A C 1
ATOM 984 O O . PRO A 1 135 ? 8.723 -12.042 -16.771 1.00 98.19 135 PRO A O 1
ATOM 987 N N . VAL A 1 136 ? 9.563 -10.096 -16.061 1.00 98.12 136 VAL A N 1
ATOM 988 C CA . VAL A 1 136 ? 9.422 -10.419 -14.631 1.00 98.12 136 VAL A CA 1
ATOM 989 C C . VAL A 1 136 ? 7.955 -10.324 -14.214 1.00 98.12 136 VAL A C 1
ATOM 991 O O . VAL A 1 136 ? 7.455 -11.256 -13.587 1.00 98.12 136 VAL A O 1
ATOM 994 N N . LEU A 1 137 ? 7.266 -9.254 -14.619 1.00 98.19 137 LEU A N 1
ATOM 995 C CA . LEU A 1 137 ? 5.836 -9.043 -14.374 1.00 98.19 137 LEU A CA 1
ATOM 996 C C . LEU A 1 137 ? 4.987 -10.154 -15.006 1.00 98.19 137 LEU A C 1
ATOM 998 O O . LEU A 1 137 ? 4.176 -10.775 -14.323 1.00 98.19 137 LEU A O 1
ATOM 1002 N N . ALA A 1 138 ? 5.265 -10.500 -16.267 1.00 97.81 138 ALA A N 1
ATOM 1003 C CA . ALA A 1 138 ? 4.561 -11.569 -16.975 1.00 97.81 138 ALA A CA 1
ATOM 1004 C C . ALA A 1 138 ? 4.687 -12.933 -16.273 1.00 97.81 138 ALA A C 1
ATOM 1006 O O . ALA A 1 138 ? 3.699 -13.647 -16.128 1.00 97.81 138 ALA A O 1
ATOM 1007 N N . ARG A 1 139 ? 5.883 -13.292 -15.778 1.00 97.38 139 ARG A N 1
ATOM 1008 C CA . ARG A 1 139 ? 6.091 -14.544 -15.020 1.00 97.38 139 ARG A CA 1
ATOM 1009 C C . ARG A 1 139 ? 5.343 -14.580 -13.690 1.00 97.38 139 ARG A C 1
ATOM 1011 O O . ARG A 1 139 ? 5.077 -15.667 -13.189 1.00 97.38 139 ARG A O 1
ATOM 1018 N N . ARG A 1 140 ? 5.049 -13.415 -13.117 1.00 96.12 140 ARG A N 1
ATOM 1019 C CA . ARG A 1 140 ? 4.297 -13.275 -11.866 1.00 96.12 140 ARG A CA 1
ATOM 1020 C C . ARG A 1 140 ? 2.789 -13.173 -12.091 1.00 96.12 140 ARG A C 1
ATOM 1022 O O . ARG A 1 140 ? 2.055 -13.182 -11.114 1.00 96.12 140 ARG A O 1
ATOM 1029 N N . GLY A 1 141 ? 2.333 -13.085 -13.343 1.00 96.94 141 GLY A N 1
ATOM 1030 C CA . GLY A 1 141 ? 0.922 -12.858 -13.654 1.00 96.94 141 GLY A CA 1
ATOM 1031 C C . GLY A 1 141 ? 0.427 -11.486 -13.194 1.00 96.94 141 GLY A C 1
ATOM 1032 O O . GLY A 1 141 ? -0.748 -11.350 -12.883 1.00 96.94 141 GLY A O 1
ATOM 1033 N N . VAL A 1 142 ? 1.323 -10.495 -13.118 1.00 97.19 142 VAL A N 1
ATOM 1034 C CA . VAL A 1 142 ? 1.001 -9.141 -12.660 1.00 97.19 142 VAL A CA 1
ATOM 1035 C C . VAL A 1 142 ? 0.924 -8.195 -13.853 1.00 97.19 142 VAL A C 1
ATOM 1037 O O . VAL A 1 142 ? 1.857 -8.117 -14.657 1.00 97.19 142 VAL A O 1
ATOM 1040 N N . THR A 1 143 ? -0.167 -7.443 -13.936 1.00 96.81 143 THR A N 1
ATOM 1041 C CA . THR A 1 143 ? -0.375 -6.385 -14.925 1.00 96.81 143 THR A CA 1
ATOM 1042 C C . THR A 1 143 ? 0.123 -5.057 -14.369 1.00 96.81 143 THR A C 1
ATOM 1044 O O . THR A 1 143 ? -0.234 -4.660 -13.263 1.00 96.81 143 THR A O 1
ATOM 1047 N N . ALA A 1 144 ? 0.952 -4.351 -15.137 1.00 97.12 144 ALA A N 1
ATOM 1048 C CA . ALA A 1 144 ? 1.431 -3.027 -14.760 1.00 97.12 144 ALA A CA 1
ATOM 1049 C C . ALA A 1 144 ? 0.669 -1.934 -15.508 1.00 97.12 144 ALA A C 1
ATOM 1051 O O . ALA A 1 144 ? 0.634 -1.925 -16.739 1.00 97.12 144 ALA A O 1
ATOM 1052 N N . VAL A 1 145 ? 0.146 -0.969 -14.757 1.00 96.31 145 VAL A N 1
ATOM 1053 C CA . VAL A 1 145 ? -0.290 0.323 -15.280 1.00 96.31 145 VAL A CA 1
ATOM 1054 C C . VAL A 1 145 ? 0.873 1.294 -15.104 1.00 96.31 145 VAL A C 1
ATOM 1056 O O . VAL A 1 145 ? 1.155 1.770 -14.002 1.00 96.31 145 VAL A O 1
ATOM 1059 N N . TRP A 1 146 ? 1.599 1.540 -16.192 1.00 97.00 146 TRP A N 1
ATOM 1060 C CA . TRP A 1 146 ? 2.816 2.346 -16.159 1.00 97.00 146 TRP A CA 1
ATOM 1061 C C . TRP A 1 146 ? 2.513 3.827 -15.952 1.00 97.00 146 TRP A C 1
ATOM 1063 O O . TRP A 1 146 ? 1.672 4.403 -16.641 1.00 97.00 146 TRP A O 1
ATOM 1073 N N . ARG A 1 147 ? 3.244 4.438 -15.022 1.00 95.50 147 ARG A N 1
ATOM 1074 C CA . ARG A 1 147 ? 3.162 5.842 -14.618 1.00 95.50 147 ARG A CA 1
ATOM 1075 C C . ARG A 1 147 ? 4.498 6.534 -14.850 1.00 95.50 147 ARG A C 1
ATOM 1077 O O . ARG A 1 147 ? 5.550 5.891 -14.889 1.00 95.50 147 ARG A O 1
ATOM 1084 N N . SER A 1 148 ? 4.468 7.857 -14.950 1.00 89.75 148 SER A N 1
ATOM 1085 C CA . SER A 1 148 ? 5.677 8.679 -14.939 1.00 89.75 148 SER A CA 1
ATOM 1086 C C . SER A 1 148 ? 5.589 9.749 -13.864 1.00 89.75 148 SER A C 1
ATOM 1088 O O . SER A 1 148 ? 4.519 10.281 -13.590 1.00 89.75 148 SER A O 1
ATOM 1090 N N . ASN A 1 149 ? 6.740 10.104 -13.294 1.00 79.31 149 ASN A N 1
ATOM 1091 C CA . ASN A 1 149 ? 6.860 11.295 -12.450 1.00 79.31 149 ASN A CA 1
ATOM 1092 C C . ASN A 1 149 ? 6.737 12.597 -13.267 1.00 79.31 149 ASN A C 1
ATOM 1094 O O . ASN A 1 149 ? 6.537 13.668 -12.698 1.00 79.31 149 ASN A O 1
ATOM 1098 N N . ASP A 1 150 ? 6.851 12.514 -14.595 1.00 82.75 150 ASP A N 1
ATOM 1099 C CA . ASP A 1 150 ? 6.552 13.615 -15.502 1.00 82.75 150 ASP A CA 1
ATOM 1100 C C . ASP A 1 150 ? 5.054 13.623 -15.854 1.00 82.75 150 ASP A C 1
ATOM 1102 O O . ASP A 1 150 ? 4.571 12.855 -16.693 1.00 82.75 150 ASP A O 1
ATOM 1106 N N . GLN A 1 151 ? 4.315 14.539 -15.223 1.00 80.44 151 GLN A N 1
ATOM 1107 C CA . GLN A 1 151 ? 2.874 14.711 -15.436 1.00 80.44 151 GLN A CA 1
ATOM 1108 C C . GLN A 1 151 ? 2.504 15.043 -16.892 1.00 80.44 151 GLN A C 1
ATOM 1110 O O . GLN A 1 151 ? 1.363 14.825 -17.292 1.00 80.44 151 GLN A O 1
ATOM 1115 N N . SER A 1 152 ? 3.433 15.557 -17.710 1.00 81.88 152 SER A N 1
ATOM 1116 C CA . SER A 1 152 ? 3.145 15.875 -19.116 1.00 81.88 152 SER A CA 1
ATOM 1117 C C . SER A 1 152 ? 2.904 14.618 -19.965 1.00 81.88 152 SER A C 1
ATOM 1119 O O . SER A 1 152 ? 2.138 14.649 -20.942 1.00 81.88 152 SER A O 1
ATOM 1121 N N . ILE A 1 153 ? 3.493 13.490 -19.563 1.00 80.69 153 ILE A N 1
ATOM 1122 C CA . ILE A 1 153 ? 3.376 12.204 -20.256 1.00 80.69 153 ILE A CA 1
ATOM 1123 C C . ILE A 1 153 ? 2.534 11.175 -19.497 1.00 80.69 153 ILE A C 1
ATOM 1125 O O . ILE A 1 153 ? 2.126 10.198 -20.117 1.00 80.69 153 ILE A O 1
ATOM 1129 N N . ASP A 1 154 ? 2.227 11.391 -18.215 1.00 83.00 154 ASP A N 1
ATOM 1130 C CA . ASP A 1 154 ? 1.343 10.499 -17.455 1.00 83.00 154 ASP A CA 1
ATOM 1131 C C . ASP A 1 154 ? -0.105 10.543 -17.977 1.00 83.00 154 ASP A C 1
ATOM 1133 O O . ASP A 1 154 ? -0.587 11.556 -18.499 1.00 83.00 154 ASP A O 1
ATOM 1137 N N . ARG A 1 155 ? -0.804 9.410 -17.906 1.00 82.19 155 ARG A N 1
ATOM 1138 C CA . ARG A 1 155 ? -2.133 9.205 -18.507 1.00 82.19 155 ARG A CA 1
ATOM 1139 C C . ARG A 1 155 ? -2.971 8.335 -17.602 1.00 82.19 155 ARG A C 1
ATOM 1141 O O . ARG A 1 155 ? -2.463 7.336 -17.123 1.00 82.19 155 ARG A O 1
ATOM 1148 N N . VAL A 1 156 ? -4.257 8.639 -17.424 1.00 78.56 156 VAL A N 1
ATOM 1149 C CA . VAL A 1 156 ? -5.160 7.865 -16.545 1.00 78.56 156 VAL A CA 1
ATOM 1150 C C . VAL A 1 156 ? -5.092 6.357 -16.824 1.00 78.56 156 VAL A C 1
ATOM 1152 O O . VAL A 1 156 ? -4.925 5.589 -15.878 1.00 78.56 156 VAL A O 1
ATOM 1155 N N . ASP A 1 157 ? -5.079 5.964 -18.100 1.00 85.56 157 ASP A N 1
ATOM 1156 C CA . ASP A 1 157 ? -5.052 4.561 -18.549 1.00 85.56 157 ASP A CA 1
ATOM 1157 C C . ASP A 1 157 ? -3.644 3.931 -18.588 1.00 85.56 157 ASP A C 1
ATOM 1159 O O . ASP A 1 157 ? -3.481 2.771 -18.961 1.00 85.56 157 ASP A O 1
ATOM 1163 N N . GLY A 1 158 ? -2.617 4.682 -18.187 1.00 91.00 158 GLY A N 1
ATOM 1164 C CA . GLY A 1 158 ? -1.219 4.268 -18.211 1.00 91.00 158 GLY A CA 1
ATOM 1165 C C . GLY A 1 158 ? -0.476 4.652 -19.492 1.00 91.00 158 GLY A C 1
ATOM 1166 O O . GLY A 1 158 ? -1.049 5.060 -20.504 1.00 91.00 158 GLY A O 1
ATOM 1167 N N . ILE A 1 159 ? 0.847 4.555 -19.417 1.00 94.44 159 ILE A N 1
ATOM 1168 C CA . ILE A 1 159 ? 1.776 4.857 -20.507 1.00 94.44 159 ILE A CA 1
ATOM 1169 C C . ILE A 1 159 ? 2.088 3.566 -21.273 1.00 94.44 159 ILE A C 1
ATOM 1171 O O . ILE A 1 159 ? 2.299 2.518 -20.664 1.00 94.44 159 ILE A O 1
ATOM 1175 N N . ASP A 1 160 ? 2.171 3.632 -22.605 1.00 94.38 160 ASP A N 1
ATOM 1176 C CA . ASP A 1 160 ? 2.661 2.501 -23.400 1.00 94.38 160 ASP A CA 1
ATOM 1177 C C . ASP A 1 160 ? 4.124 2.200 -23.013 1.00 94.38 160 ASP A C 1
ATOM 1179 O O . ASP A 1 160 ? 5.000 3.043 -23.261 1.00 94.38 160 ASP A O 1
ATOM 1183 N N . PRO A 1 161 ? 4.431 1.017 -22.441 1.00 95.44 161 PRO A N 1
ATOM 1184 C CA . PRO A 1 161 ? 5.777 0.683 -21.992 1.00 95.44 161 PRO A CA 1
ATOM 1185 C C . PRO A 1 161 ? 6.818 0.698 -23.114 1.00 95.44 161 PRO A C 1
ATOM 1187 O O . PRO A 1 161 ? 8.000 0.882 -22.827 1.00 95.44 161 PRO A O 1
ATOM 1190 N N . ALA A 1 162 ? 6.422 0.558 -24.385 1.00 95.81 162 ALA A N 1
ATOM 1191 C CA . ALA A 1 162 ? 7.343 0.685 -25.513 1.00 95.81 162 ALA A CA 1
ATOM 1192 C C . ALA A 1 162 ? 7.946 2.098 -25.615 1.00 95.81 162 ALA A C 1
ATOM 1194 O O . ALA A 1 162 ? 9.110 2.250 -25.987 1.00 95.81 162 ALA A O 1
ATOM 1195 N N . THR A 1 163 ? 7.190 3.132 -25.234 1.00 94.31 163 THR A N 1
ATOM 1196 C CA . THR A 1 163 ? 7.633 4.537 -25.290 1.00 94.31 163 THR A CA 1
ATOM 1197 C C . THR A 1 163 ? 8.600 4.912 -24.167 1.00 94.31 163 THR A C 1
ATOM 1199 O O . THR A 1 163 ? 9.386 5.848 -24.308 1.00 94.31 163 THR A O 1
ATOM 1202 N N . ILE A 1 164 ? 8.590 4.147 -23.073 1.00 94.50 164 ILE A N 1
ATOM 1203 C CA . ILE A 1 164 ? 9.427 4.350 -21.884 1.00 94.50 164 ILE A CA 1
ATOM 1204 C C . ILE A 1 164 ? 10.340 3.148 -21.609 1.00 94.50 164 ILE A C 1
ATOM 1206 O O . ILE A 1 164 ? 10.852 3.000 -20.506 1.00 94.50 164 ILE A O 1
ATOM 1210 N N . ALA A 1 165 ? 10.590 2.300 -22.611 1.00 96.94 165 ALA A N 1
ATOM 1211 C CA . ALA A 1 165 ? 11.274 1.012 -22.456 1.00 96.94 165 ALA A CA 1
ATOM 1212 C C . ALA A 1 165 ? 12.655 1.107 -21.771 1.00 96.94 165 ALA A C 1
ATOM 1214 O O . ALA A 1 165 ? 13.060 0.188 -21.057 1.00 96.94 165 ALA A O 1
ATOM 1215 N N . GLY A 1 166 ? 13.369 2.219 -21.987 1.00 96.81 166 GLY A N 1
ATOM 1216 C CA . GLY A 1 166 ? 14.677 2.501 -21.386 1.00 96.81 166 GLY A CA 1
ATOM 1217 C C . GLY A 1 166 ? 14.638 3.229 -20.038 1.00 96.81 166 GLY A C 1
ATOM 1218 O O . GLY A 1 166 ? 15.692 3.410 -19.440 1.00 96.81 166 GLY A O 1
ATOM 1219 N N . GLN A 1 167 ? 13.465 3.658 -19.565 1.00 96.62 167 GLN A N 1
ATOM 1220 C CA . GLN A 1 167 ? 13.312 4.262 -18.241 1.00 96.62 167 GLN A CA 1
ATOM 1221 C C . GLN A 1 167 ? 13.386 3.194 -17.151 1.00 96.62 167 GLN A C 1
ATOM 1223 O O . GLN A 1 167 ? 13.157 2.015 -17.413 1.00 96.62 167 GLN A O 1
ATOM 1228 N N . TYR A 1 168 ? 13.699 3.610 -15.931 1.00 97.56 168 TYR A N 1
ATOM 1229 C CA . TYR A 1 168 ? 13.941 2.745 -14.786 1.00 97.56 168 TYR A CA 1
ATOM 1230 C C . TYR A 1 168 ? 12.747 2.729 -13.847 1.00 97.56 168 TYR A C 1
ATOM 1232 O O . TYR A 1 168 ? 12.206 3.786 -13.533 1.00 97.56 168 TYR A O 1
ATOM 1240 N N . VAL A 1 169 ? 12.378 1.547 -13.359 1.00 97.00 169 VAL A N 1
ATOM 1241 C CA . VAL A 1 169 ? 11.365 1.374 -12.315 1.00 97.00 169 VAL A CA 1
ATOM 1242 C C . VAL A 1 169 ? 11.845 2.063 -11.043 1.00 97.00 169 VAL A C 1
ATOM 1244 O O . VAL A 1 169 ? 12.874 1.686 -10.475 1.00 97.00 169 VAL A O 1
ATOM 1247 N N . THR A 1 170 ? 11.094 3.057 -10.585 1.00 94.12 170 THR A N 1
ATOM 1248 C CA . THR A 1 170 ? 11.414 3.797 -9.364 1.00 94.12 170 THR A CA 1
ATOM 1249 C C . THR A 1 170 ? 10.565 3.369 -8.192 1.00 94.12 170 THR A C 1
ATOM 1251 O O . THR A 1 170 ? 11.102 3.322 -7.093 1.00 94.12 170 THR A O 1
ATOM 1254 N N . ASP A 1 171 ? 9.281 3.079 -8.411 1.00 93.06 171 ASP A N 1
ATOM 1255 C CA . ASP A 1 171 ? 8.322 2.796 -7.343 1.00 93.06 171 ASP A CA 1
ATOM 1256 C C . ASP A 1 171 ? 7.109 2.014 -7.855 1.00 93.06 171 ASP A C 1
ATOM 1258 O O . ASP A 1 171 ? 6.873 1.975 -9.067 1.00 93.06 171 ASP A O 1
ATOM 1262 N N . ALA A 1 172 ? 6.341 1.399 -6.956 1.00 95.69 172 ALA A N 1
ATOM 1263 C CA . ALA A 1 172 ? 5.118 0.696 -7.323 1.00 95.69 172 ALA A CA 1
ATOM 1264 C C . ALA A 1 172 ? 4.106 0.617 -6.173 1.00 95.69 172 ALA A C 1
ATOM 1266 O O . ALA A 1 172 ? 4.474 0.423 -5.017 1.00 95.69 172 ALA A O 1
ATOM 1267 N N . VAL A 1 173 ? 2.820 0.699 -6.518 1.00 94.38 173 VAL A N 1
ATOM 1268 C CA . VAL A 1 173 ? 1.695 0.626 -5.573 1.00 94.38 173 VAL A CA 1
ATOM 1269 C C . VAL A 1 173 ? 0.640 -0.340 -6.126 1.00 94.38 173 VAL A C 1
ATOM 1271 O O . VAL A 1 173 ? 0.293 -0.229 -7.306 1.00 94.38 173 VAL A O 1
ATOM 1274 N N . PRO A 1 174 ? 0.122 -1.296 -5.333 1.00 95.69 174 PRO A N 1
ATOM 1275 C CA . PRO A 1 174 ? -0.997 -2.144 -5.726 1.00 95.69 174 PRO A CA 1
ATOM 1276 C C . PRO A 1 174 ? -2.215 -1.312 -6.125 1.00 95.69 174 PRO A C 1
ATOM 1278 O O . PRO A 1 174 ? -2.590 -0.372 -5.429 1.00 95.69 174 PRO A O 1
ATOM 1281 N N . ARG A 1 175 ? -2.835 -1.672 -7.248 1.00 94.81 175 ARG A N 1
ATOM 1282 C CA . ARG A 1 175 ? -4.066 -1.040 -7.729 1.00 94.81 175 ARG A CA 1
ATOM 1283 C C . ARG A 1 175 ? -5.285 -1.878 -7.363 1.00 94.81 175 ARG A C 1
ATOM 1285 O O . ARG A 1 175 ? -6.244 -1.346 -6.828 1.00 94.81 175 ARG A O 1
ATOM 1292 N N . SER A 1 176 ? -5.233 -3.159 -7.689 1.00 95.94 176 SER A N 1
ATOM 1293 C CA . SER A 1 176 ? -6.310 -4.137 -7.533 1.00 95.94 176 SER A CA 1
ATOM 1294 C C . SER A 1 176 ? -5.678 -5.538 -7.490 1.00 95.94 176 SER A C 1
ATOM 1296 O O . SER A 1 176 ? -4.447 -5.683 -7.494 1.00 95.94 176 SER A O 1
ATOM 1298 N N . GLU A 1 177 ? -6.481 -6.599 -7.425 1.00 93.56 177 GLU A N 1
ATOM 1299 C CA . GLU A 1 177 ? -5.958 -7.966 -7.497 1.00 93.56 177 GLU A CA 1
ATOM 1300 C C . GLU A 1 177 ? -5.233 -8.212 -8.834 1.00 93.56 177 GLU A C 1
ATOM 1302 O O . GLU A 1 177 ? -5.826 -8.169 -9.908 1.00 93.56 177 GLU A O 1
ATOM 1307 N N . GLY A 1 178 ? -3.926 -8.487 -8.766 1.00 93.69 178 GLY A N 1
ATOM 1308 C CA . GLY A 1 178 ? -3.102 -8.766 -9.946 1.00 93.69 178 GLY A CA 1
ATOM 1309 C C . GLY A 1 178 ? -2.681 -7.532 -10.753 1.00 93.69 178 GLY A C 1
ATOM 1310 O O . GLY A 1 178 ? -1.941 -7.690 -11.726 1.00 93.69 178 GLY A O 1
ATOM 1311 N N . GLU A 1 179 ? -3.065 -6.318 -10.350 1.00 96.56 179 GLU A N 1
ATOM 1312 C CA . GLU A 1 179 ? -2.665 -5.079 -11.025 1.00 96.56 179 GLU A CA 1
ATOM 1313 C C . GLU A 1 179 ? -1.900 -4.128 -10.101 1.00 96.56 179 GLU A C 1
ATOM 1315 O O . GLU A 1 179 ? -2.235 -3.933 -8.931 1.00 96.56 179 GLU A O 1
ATOM 1320 N N . VAL A 1 180 ? -0.870 -3.487 -10.646 1.00 97.25 180 VAL A N 1
ATOM 1321 C CA . VAL A 1 180 ? -0.008 -2.539 -9.929 1.00 97.25 180 VAL A CA 1
ATOM 1322 C C . VAL A 1 180 ? 0.200 -1.277 -10.757 1.00 97.25 180 VAL A C 1
ATOM 1324 O O . VAL A 1 180 ? 0.434 -1.339 -11.965 1.00 97.25 180 VAL A O 1
ATOM 1327 N N . TYR A 1 181 ? 0.180 -0.119 -10.107 1.00 96.88 181 TYR A N 1
ATOM 1328 C CA . TYR A 1 181 ? 0.807 1.073 -10.659 1.00 96.88 181 TYR A CA 1
ATOM 1329 C C . TYR A 1 181 ? 2.320 0.951 -10.512 1.00 96.88 181 TYR A C 1
ATOM 1331 O O . TYR A 1 181 ? 2.804 0.612 -9.434 1.00 96.88 181 TYR A O 1
ATOM 1339 N N . ILE A 1 182 ? 3.071 1.232 -11.578 1.00 97.38 182 ILE A N 1
ATOM 1340 C CA . ILE A 1 182 ? 4.539 1.249 -11.538 1.00 97.38 182 ILE A CA 1
ATOM 1341 C C . ILE A 1 182 ? 5.036 2.560 -12.123 1.00 97.38 182 ILE A C 1
ATOM 1343 O O . ILE A 1 182 ? 4.774 2.862 -13.287 1.00 97.38 182 ILE A O 1
ATOM 1347 N N . TRP A 1 183 ? 5.790 3.316 -11.332 1.00 96.06 183 TRP A N 1
ATOM 1348 C CA . TRP A 1 183 ? 6.436 4.541 -11.777 1.00 96.06 183 TRP A CA 1
ATOM 1349 C C . TRP A 1 183 ? 7.776 4.233 -12.425 1.00 96.06 183 TRP A C 1
ATOM 1351 O O . TRP A 1 183 ? 8.584 3.468 -11.889 1.00 96.06 183 TRP A O 1
ATOM 1361 N N . ALA A 1 184 ? 8.012 4.871 -13.569 1.00 95.94 184 ALA A N 1
ATOM 1362 C CA . ALA A 1 184 ? 9.292 4.863 -14.249 1.00 95.94 184 ALA A CA 1
ATOM 1363 C C . ALA A 1 184 ? 9.851 6.283 -14.422 1.00 95.94 184 ALA A C 1
ATOM 1365 O O . ALA A 1 184 ? 9.104 7.258 -14.568 1.00 95.94 184 ALA A O 1
ATOM 1366 N N . ALA A 1 185 ? 11.180 6.389 -14.407 1.00 94.69 185 ALA A N 1
ATOM 1367 C CA . ALA A 1 185 ? 11.896 7.641 -14.618 1.00 94.69 185 ALA A CA 1
ATOM 1368 C C . ALA A 1 185 ? 13.136 7.459 -15.514 1.00 94.69 185 ALA A C 1
ATOM 1370 O O . ALA A 1 185 ? 13.720 6.375 -15.553 1.00 94.69 185 ALA A O 1
ATOM 1371 N N . PRO A 1 186 ? 13.604 8.512 -16.213 1.00 94.69 186 PRO A N 1
ATOM 1372 C CA . PRO A 1 186 ? 14.780 8.426 -17.086 1.00 94.69 186 PRO A CA 1
ATOM 1373 C C . PRO A 1 186 ? 16.086 8.042 -16.379 1.00 94.69 186 PRO A C 1
ATOM 1375 O O . PRO A 1 186 ? 16.981 7.482 -17.006 1.00 94.69 186 PRO A O 1
ATOM 1378 N N . THR A 1 187 ? 16.211 8.351 -15.089 1.00 94.19 187 THR A N 1
ATOM 1379 C CA . THR A 1 187 ? 17.383 8.024 -14.270 1.00 94.19 187 THR A CA 1
ATOM 1380 C C . THR A 1 187 ? 17.050 6.902 -13.294 1.00 94.19 187 THR A C 1
ATOM 1382 O O . THR A 1 187 ? 15.952 6.918 -12.731 1.00 94.19 187 THR A O 1
ATOM 1385 N N . PRO A 1 188 ? 17.979 5.964 -13.039 1.00 92.81 188 PRO A N 1
ATOM 1386 C CA . PRO A 1 188 ? 17.758 4.938 -12.031 1.00 92.81 188 PRO A CA 1
ATOM 1387 C C . PRO A 1 188 ? 17.566 5.573 -10.645 1.00 92.81 188 PRO A C 1
ATOM 1389 O O . PRO A 1 188 ? 18.143 6.635 -10.377 1.00 92.81 188 PRO A O 1
ATOM 1392 N N . PRO A 1 189 ? 16.771 4.946 -9.758 1.00 90.19 189 PRO A N 1
ATOM 1393 C CA . PRO A 1 189 ? 16.661 5.396 -8.379 1.00 90.19 189 PRO A CA 1
ATOM 1394 C C . PRO A 1 189 ? 18.047 5.371 -7.725 1.00 90.19 189 PRO A C 1
ATOM 1396 O O . PRO A 1 189 ? 18.796 4.405 -7.876 1.00 90.19 189 PRO A O 1
ATOM 1399 N N . ALA A 1 190 ? 18.396 6.444 -7.016 1.00 88.94 190 ALA A N 1
ATOM 1400 C CA . ALA A 1 190 ? 19.640 6.488 -6.260 1.00 88.94 190 ALA A CA 1
ATOM 1401 C C . ALA A 1 190 ? 19.607 5.446 -5.135 1.00 88.94 190 ALA A C 1
ATOM 1403 O O . ALA A 1 190 ? 18.575 5.265 -4.481 1.00 88.94 190 ALA A O 1
ATOM 1404 N N . GLU A 1 191 ? 20.743 4.797 -4.880 1.00 87.88 191 GLU A N 1
ATOM 1405 C CA . GLU A 1 191 ? 20.881 3.985 -3.676 1.00 87.88 191 GLU A CA 1
ATOM 1406 C C . GLU A 1 191 ? 20.800 4.896 -2.444 1.00 87.88 191 GLU A C 1
ATOM 1408 O O . GLU A 1 191 ? 21.493 5.921 -2.380 1.00 87.88 191 GLU A O 1
ATOM 1413 N N . PRO A 1 192 ? 19.946 4.566 -1.464 1.00 88.88 192 PRO A N 1
ATOM 1414 C CA . PRO A 1 192 ? 19.846 5.363 -0.258 1.00 88.88 192 PRO A CA 1
ATOM 1415 C C . PRO A 1 192 ? 21.134 5.249 0.561 1.00 88.88 192 PRO A C 1
ATOM 1417 O O . PRO A 1 192 ? 21.750 4.188 0.657 1.00 88.88 192 PRO A O 1
ATOM 1420 N N . GLN A 1 193 ? 21.540 6.355 1.184 1.00 90.56 193 GLN A N 1
ATOM 1421 C CA . GLN A 1 193 ? 22.732 6.370 2.029 1.00 90.56 193 GLN A CA 1
ATOM 1422 C C . GLN A 1 193 ? 22.530 5.456 3.253 1.00 90.56 193 GLN A C 1
ATOM 1424 O O . GLN A 1 193 ? 21.471 5.535 3.887 1.00 90.56 193 GLN A O 1
ATOM 1429 N N . PRO A 1 194 ? 23.521 4.623 3.627 1.00 92.81 194 PRO A N 1
ATOM 1430 C CA . PRO A 1 194 ? 23.423 3.770 4.808 1.00 92.81 194 PRO A CA 1
ATOM 1431 C C . PRO A 1 194 ? 23.085 4.560 6.079 1.00 92.81 194 PRO A C 1
ATOM 1433 O O . PRO A 1 194 ? 23.620 5.645 6.301 1.00 92.81 194 PRO A O 1
ATOM 1436 N N . GLY A 1 195 ? 22.208 4.003 6.920 1.00 88.31 195 GLY A N 1
ATOM 1437 C CA . GLY A 1 195 ? 21.770 4.629 8.174 1.00 88.31 195 GLY A CA 1
ATOM 1438 C C . GLY A 1 195 ? 20.743 5.755 8.009 1.00 88.31 195 GLY A C 1
ATOM 1439 O O . GLY A 1 195 ? 20.463 6.465 8.972 1.00 88.31 195 GLY A O 1
ATOM 1440 N N . THR A 1 196 ? 20.193 5.947 6.806 1.00 89.31 196 THR A N 1
ATOM 1441 C CA . THR A 1 196 ? 19.060 6.858 6.586 1.00 89.31 196 THR A CA 1
ATOM 1442 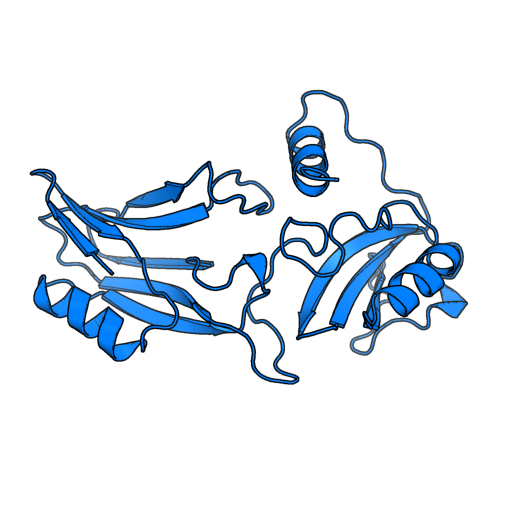C C . THR A 1 196 ? 17.722 6.124 6.708 1.00 89.31 196 THR A C 1
ATOM 1444 O O . THR A 1 196 ? 17.648 4.945 6.354 1.00 89.31 196 THR A O 1
ATOM 1447 N N . PRO A 1 197 ? 16.626 6.819 7.081 1.00 86.12 197 PRO A N 1
ATOM 1448 C CA . PRO A 1 197 ? 15.291 6.217 7.116 1.00 86.12 197 PRO A CA 1
ATOM 1449 C C . PRO A 1 197 ? 14.873 5.561 5.792 1.00 86.12 197 PRO A C 1
ATOM 1451 O O . PRO A 1 197 ? 14.154 4.564 5.794 1.00 86.12 197 PRO A O 1
ATOM 1454 N N . LEU A 1 198 ? 15.345 6.094 4.658 1.00 85.81 198 LEU A N 1
ATOM 1455 C CA . LEU A 1 198 ? 15.080 5.527 3.337 1.00 85.81 198 LEU A CA 1
ATOM 1456 C C . LEU A 1 198 ? 15.843 4.213 3.103 1.00 85.81 198 LEU A C 1
ATOM 1458 O O . LEU A 1 198 ? 15.281 3.281 2.533 1.00 85.81 198 LEU A O 1
ATOM 1462 N N . ALA A 1 199 ? 17.095 4.112 3.563 1.00 89.44 199 ALA A N 1
ATOM 1463 C CA . ALA A 1 199 ? 17.850 2.861 3.497 1.00 89.44 199 ALA A CA 1
ATOM 1464 C C . ALA A 1 199 ? 17.202 1.780 4.365 1.00 89.44 199 ALA A C 1
ATOM 1466 O O . ALA A 1 199 ? 17.029 0.651 3.910 1.00 89.44 199 ALA A O 1
ATOM 1467 N N . ASP A 1 200 ? 16.765 2.147 5.571 1.00 87.00 200 ASP A N 1
ATOM 1468 C CA . ASP A 1 200 ? 16.051 1.232 6.460 1.00 87.00 200 ASP A CA 1
ATOM 1469 C C . ASP A 1 200 ? 14.710 0.799 5.860 1.00 87.00 200 ASP A C 1
ATOM 1471 O O . ASP A 1 200 ? 14.308 -0.353 6.009 1.00 87.00 200 ASP A O 1
ATOM 1475 N N . TYR A 1 201 ? 14.006 1.706 5.178 1.00 86.00 201 TYR A N 1
ATOM 1476 C CA . TYR A 1 201 ? 12.765 1.401 4.469 1.00 86.00 201 TYR A CA 1
ATOM 1477 C C . TYR A 1 201 ? 12.989 0.394 3.335 1.00 86.00 201 TYR A C 1
ATOM 1479 O O . TYR A 1 201 ? 12.338 -0.650 3.315 1.00 86.00 201 TYR A O 1
ATOM 1487 N N . TYR A 1 202 ? 13.960 0.628 2.449 1.00 88.25 202 TYR A N 1
ATOM 1488 C CA . TYR A 1 202 ? 14.266 -0.315 1.365 1.00 88.25 202 TYR A CA 1
ATOM 1489 C C . TYR A 1 202 ? 14.761 -1.667 1.885 1.00 88.25 202 TYR A C 1
ATOM 1491 O O . TYR A 1 202 ? 14.371 -2.704 1.354 1.00 88.25 202 TYR A O 1
ATOM 1499 N N . ALA A 1 203 ? 15.541 -1.688 2.968 1.00 87.75 203 ALA A N 1
ATOM 1500 C CA . ALA A 1 203 ? 15.946 -2.936 3.608 1.00 87.75 203 ALA A CA 1
ATOM 1501 C C . ALA A 1 203 ? 14.750 -3.739 4.158 1.00 87.75 203 ALA A C 1
ATOM 1503 O O . ALA A 1 203 ? 14.806 -4.968 4.199 1.00 87.75 203 ALA A O 1
ATOM 1504 N N . ARG A 1 204 ? 13.655 -3.077 4.568 1.00 85.62 204 ARG A N 1
ATOM 1505 C CA . ARG A 1 204 ? 12.418 -3.763 4.985 1.00 85.62 204 ARG A CA 1
ATOM 1506 C C . ARG A 1 204 ? 11.673 -4.385 3.808 1.00 85.62 204 ARG A C 1
ATOM 1508 O O . ARG A 1 204 ? 11.202 -5.508 3.956 1.00 85.62 204 ARG A O 1
ATOM 1515 N N . LEU A 1 205 ? 11.616 -3.707 2.660 1.00 87.94 205 LEU A N 1
ATOM 1516 C CA . LEU A 1 205 ? 10.972 -4.242 1.452 1.00 87.94 205 LEU A CA 1
ATOM 1517 C C . LEU A 1 205 ? 11.628 -5.547 0.969 1.00 87.94 205 LEU A C 1
ATOM 1519 O O . LEU A 1 205 ? 10.943 -6.434 0.471 1.00 87.94 205 LEU A O 1
ATOM 1523 N N . GLU A 1 206 ? 12.939 -5.693 1.167 1.00 87.31 206 GLU A N 1
ATOM 1524 C CA . GLU A 1 206 ? 13.707 -6.884 0.768 1.00 87.31 206 GLU A CA 1
ATOM 1525 C C . GLU A 1 206 ? 13.800 -7.960 1.870 1.00 87.31 206 GLU A C 1
ATOM 1527 O O . GLU A 1 206 ? 14.468 -8.982 1.702 1.00 87.31 206 GLU A O 1
ATOM 1532 N N . ARG A 1 207 ? 13.159 -7.765 3.028 1.00 85.94 207 ARG A N 1
ATOM 1533 C CA . ARG A 1 207 ? 13.228 -8.733 4.130 1.00 85.94 207 ARG A CA 1
ATOM 1534 C C . ARG A 1 207 ? 12.534 -10.040 3.740 1.00 85.94 207 ARG A C 1
ATOM 1536 O O . ARG A 1 207 ? 11.344 -10.040 3.458 1.00 85.94 207 ARG A O 1
ATOM 1543 N N . GLY A 1 208 ? 13.249 -11.161 3.843 1.00 83.62 208 GLY A N 1
ATOM 1544 C CA . GLY A 1 208 ? 12.705 -12.489 3.523 1.00 83.62 208 GLY A CA 1
ATOM 1545 C C . GLY A 1 208 ? 12.920 -12.913 2.068 1.00 83.62 208 GLY A C 1
ATOM 1546 O O . GLY A 1 208 ? 12.550 -14.031 1.706 1.00 83.62 208 GLY A O 1
ATOM 1547 N N . CYS A 1 209 ? 13.560 -12.049 1.278 1.00 86.19 209 CYS A N 1
ATOM 1548 C CA . CYS A 1 209 ? 14.283 -12.405 0.068 1.00 86.19 209 CYS A CA 1
ATOM 1549 C C . CYS A 1 209 ? 15.699 -12.919 0.431 1.00 86.19 209 CYS A C 1
ATOM 1551 O O . CYS A 1 209 ? 16.316 -13.540 -0.460 1.00 86.19 209 CYS A O 1
#

Radius of gyration: 19.77 Å; chains: 1; bounding box: 45×30×60 Å

pLDDT: mean 87.07, std 9.87, range [53.28, 98.5]

Sequence (209 aa):
MSFSNDGQYIVAVIEDPQADADALAAAFAQHGLDITVELLPVSPSLVGKMVMEDQDQGPDIETLFDDQAGCTLPGSTSCPIGLRIPLDFHGKAHIVLGRAGGPGEDYASANDAFALGEALHCSKLRGMTVQQALPVLARRGVTAVWRSNDQSIDRVDGIDPATIAGQYVTDAVPRSEGEVYIWAAPTPPAEPQPGTPLADYYARLERGC

Foldseek 3Di:
DDWDDPPFWIWFFQPDQVDDQVVVCVVCVVLVAQEGEAEFAEFQLQARFWPDKDWDDFDDKDFDWDLPSQALAVPDSTTRGTITGGSPGPTYMYIYGHHHADVPGWGPYYGWQLGPRHLCPPLPQQQPFLLVVVVSLVVSLAAEQEAEPPPVQGDPSHHDCVVRRQWGFHTWIDTHVRYIYTYTDNDHDDQDDPPDPVNVSVVSSNPPD